Protein AF-A0A101HLY1-F1 (afdb_monomer_lite)

Foldseek 3Di:
DPPPQDKKWKWKAKPVGTQDIDIDGPPDDDDDDDDRPDDDDQAWMKIFIDINNHTDDIDIGGDFGPLAFEEEEEPQQQAALSVQQPVVQVLSVVVRYHYDYDNHQDDPPPLVRGQEYEAEQHAPDDDDLVSNADDPRSLVNVQVSQLVAHEYEYFYHQHFHDPRRQVRVVVSCVVQVHPKGWDTFDHQPWDDDPQAIFRGFTDMDDDQAWARGNNHIYGYYRHHRRGNVRVVSCSVVSVVPRD

Structure (mmCIF, N/CA/C/O backbone):
data_AF-A0A101HLY1-F1
#
_entry.id   AF-A0A101HLY1-F1
#
loop_
_atom_site.group_PDB
_atom_site.id
_atom_site.type_symbol
_atom_site.label_atom_id
_atom_site.label_alt_id
_atom_site.label_comp_id
_atom_site.label_asym_id
_atom_site.label_entity_id
_atom_site.label_seq_id
_atom_site.pdbx_PDB_ins_code
_atom_site.Cartn_x
_atom_site.Cartn_y
_atom_site.Cartn_z
_atom_site.occupancy
_atom_site.B_iso_or_equiv
_atom_site.auth_seq_id
_atom_site.auth_comp_id
_atom_site.auth_asym_id
_atom_site.auth_atom_id
_atom_site.pdbx_PDB_model_num
ATOM 1 N N . VAL A 1 1 ? -11.235 -1.935 63.428 1.00 43.84 1 VAL A N 1
ATOM 2 C CA . VAL A 1 1 ? -11.863 -1.169 62.333 1.00 43.84 1 VAL A CA 1
ATOM 3 C C . VAL A 1 1 ? -11.456 -1.878 61.065 1.00 43.84 1 VAL A C 1
ATOM 5 O O . VAL A 1 1 ? -10.294 -1.782 60.697 1.00 43.84 1 VAL A O 1
ATOM 8 N N . GLU A 1 2 ? -12.336 -2.711 60.515 1.00 44.03 2 GLU A N 1
ATOM 9 C CA . GLU A 1 2 ? -12.127 -3.270 59.177 1.00 44.03 2 GLU A CA 1
ATOM 10 C C . GLU A 1 2 ? -12.074 -2.083 58.216 1.00 44.03 2 GLU A C 1
ATOM 12 O O . GLU A 1 2 ? -13.015 -1.291 58.151 1.00 44.03 2 GLU A O 1
ATOM 17 N N . GLN A 1 3 ? -10.931 -1.881 57.563 1.00 49.84 3 GLN A N 1
ATOM 18 C CA . GLN A 1 3 ? -10.864 -0.972 56.429 1.00 49.84 3 GLN A CA 1
ATOM 19 C C . GLN A 1 3 ? -11.683 -1.639 55.329 1.00 49.84 3 GLN A C 1
ATOM 21 O O . GLN A 1 3 ? -11.240 -2.629 54.757 1.00 49.84 3 GLN A O 1
ATOM 26 N N . GLY A 1 4 ? -12.908 -1.161 55.109 1.00 58.62 4 GLY A N 1
ATOM 27 C CA . GLY A 1 4 ? -13.685 -1.575 53.950 1.00 58.62 4 GLY A CA 1
ATOM 28 C C . GLY A 1 4 ? -12.856 -1.291 52.705 1.00 58.62 4 GLY A C 1
ATOM 29 O O . GLY A 1 4 ? -12.386 -0.165 52.532 1.00 58.62 4 GLY A O 1
ATOM 30 N N . GLU A 1 5 ? -12.624 -2.315 51.890 1.00 67.75 5 GLU A N 1
ATOM 31 C CA . GLU A 1 5 ? -11.986 -2.140 50.593 1.00 67.75 5 GLU A CA 1
ATOM 32 C C . GLU A 1 5 ? -12.833 -1.154 49.782 1.00 67.75 5 GLU A C 1
ATOM 34 O O . GLU A 1 5 ? -14.000 -1.414 49.479 1.00 67.75 5 GLU A O 1
ATOM 39 N N . ALA A 1 6 ? -12.270 0.023 49.497 1.00 78.56 6 ALA A N 1
ATOM 40 C CA . ALA A 1 6 ? -12.931 1.002 48.654 1.00 78.56 6 ALA A CA 1
ATOM 41 C C . ALA A 1 6 ? -13.057 0.391 47.259 1.00 78.56 6 ALA A C 1
ATOM 43 O O . ALA A 1 6 ? -12.058 0.005 46.655 1.00 78.56 6 ALA A O 1
ATOM 44 N N . SER A 1 7 ? -14.282 0.268 46.765 1.00 84.94 7 SER A N 1
ATOM 45 C CA . SER A 1 7 ? -14.559 -0.214 45.419 1.00 84.94 7 SER A CA 1
ATOM 46 C C . SER A 1 7 ? -15.403 0.813 44.688 1.00 84.94 7 SER A C 1
ATOM 48 O O . SER A 1 7 ? -16.262 1.450 45.298 1.00 84.94 7 SER A O 1
ATOM 50 N N . SER A 1 8 ? -15.133 0.971 43.397 1.00 87.62 8 SER A N 1
ATOM 51 C CA . SER A 1 8 ? -15.887 1.857 42.519 1.00 87.62 8 SER A CA 1
ATOM 52 C C . SER A 1 8 ? -16.317 1.123 41.259 1.00 87.62 8 SER A C 1
ATOM 54 O O . SER A 1 8 ? -15.584 0.296 40.719 1.00 87.62 8 SER A O 1
ATOM 56 N N . LEU A 1 9 ? -17.508 1.443 40.774 1.00 91.06 9 LEU A N 1
ATOM 57 C CA . LEU A 1 9 ? -18.039 0.970 39.506 1.00 91.06 9 LEU A CA 1
ATOM 58 C C . LEU A 1 9 ? -17.519 1.861 38.373 1.00 91.06 9 LEU A C 1
ATOM 60 O O . LEU A 1 9 ? -17.888 3.029 38.285 1.00 91.06 9 LEU A O 1
ATOM 64 N N . LEU A 1 10 ? -16.692 1.311 37.490 1.00 90.25 10 LEU A N 1
ATOM 65 C CA . LEU A 1 10 ? -16.290 1.948 36.241 1.00 90.25 10 LEU A CA 1
ATOM 66 C C . LEU A 1 10 ? -17.238 1.498 35.130 1.00 90.25 10 LEU A C 1
ATOM 68 O O . LEU A 1 10 ? -17.338 0.304 34.858 1.00 90.25 10 LEU A O 1
ATOM 72 N N . GLN A 1 11 ? -17.883 2.444 34.451 1.00 92.06 11 GLN A N 1
ATOM 73 C CA . GLN A 1 11 ? -18.711 2.163 33.277 1.00 92.06 11 GLN A CA 1
ATOM 74 C C . GLN A 1 11 ? -18.280 3.022 32.093 1.00 92.06 11 GLN A C 1
ATOM 76 O O . GLN A 1 11 ? -17.993 4.210 32.233 1.00 92.06 11 GLN A O 1
ATOM 81 N N . ILE A 1 12 ? -18.269 2.422 30.909 1.00 89.75 12 ILE A N 1
ATOM 82 C CA . ILE A 1 12 ? -18.054 3.110 29.637 1.00 89.75 12 ILE A CA 1
ATOM 83 C C . ILE A 1 12 ? -19.287 2.850 28.786 1.00 89.75 12 ILE A C 1
ATOM 85 O O . ILE A 1 12 ? -19.684 1.701 28.589 1.00 89.75 12 ILE A O 1
ATOM 89 N N . THR A 1 13 ? -19.896 3.912 28.277 1.00 88.44 13 THR A N 1
ATOM 90 C CA . THR A 1 13 ? -21.125 3.837 27.478 1.00 88.44 13 THR A CA 1
ATOM 91 C C . THR A 1 13 ? -20.980 4.635 26.187 1.00 88.44 13 THR A C 1
ATOM 93 O O . THR A 1 13 ? -20.122 5.515 26.094 1.00 88.44 13 THR A O 1
ATOM 96 N N . ASN A 1 14 ? -21.829 4.340 25.204 1.00 83.44 14 ASN A N 1
ATOM 97 C CA . ASN A 1 14 ? -22.047 5.171 24.022 1.00 83.44 14 ASN A CA 1
ATOM 98 C C . ASN A 1 14 ? -23.539 5.358 23.721 1.00 83.44 14 ASN A C 1
ATOM 100 O O . ASN A 1 14 ? -24.403 4.984 24.515 1.00 83.44 14 ASN A O 1
ATOM 104 N N . SER A 1 15 ? -23.834 5.908 22.539 1.00 79.06 15 SER A N 1
ATOM 105 C CA . SER A 1 15 ? -25.190 6.137 22.033 1.00 79.06 15 SER A CA 1
ATOM 106 C C . SER A 1 15 ? -26.072 4.874 22.018 1.00 79.06 15 SER A C 1
ATOM 108 O O . SER A 1 15 ? -27.292 4.975 22.147 1.00 79.06 15 SER A O 1
ATOM 110 N N . ARG A 1 16 ? -25.466 3.681 21.916 1.00 78.56 16 ARG A N 1
ATOM 111 C CA . ARG A 1 16 ? -26.142 2.372 21.891 1.00 78.56 16 ARG A CA 1
ATOM 112 C C . ARG A 1 16 ? -26.226 1.681 23.259 1.00 78.56 16 ARG A C 1
ATOM 114 O O . ARG A 1 16 ? -26.797 0.595 23.340 1.00 78.56 16 ARG A O 1
ATOM 121 N N . GLY A 1 17 ? -25.679 2.274 24.320 1.00 85.19 17 GLY A N 1
ATOM 122 C CA . GLY A 1 17 ? -25.735 1.747 25.686 1.00 85.19 17 GLY A CA 1
ATOM 123 C C . GLY A 1 17 ? -24.368 1.403 26.281 1.00 85.19 17 GLY A C 1
ATOM 124 O O . GLY A 1 17 ? -23.347 1.990 25.927 1.00 85.19 17 GLY A O 1
ATOM 125 N N . GLU A 1 18 ? -24.348 0.470 27.234 1.00 87.81 18 GLU A N 1
ATOM 126 C CA . GLU A 1 18 ? -23.135 0.087 27.965 1.00 87.81 18 GLU A CA 1
ATOM 127 C C . GLU A 1 18 ? -22.169 -0.722 27.081 1.00 87.81 18 GLU A C 1
ATOM 129 O O . GLU A 1 18 ? -22.565 -1.677 26.410 1.00 87.81 18 GLU A O 1
ATOM 134 N N . ILE A 1 19 ? -20.898 -0.313 27.063 1.00 85.06 19 ILE A N 1
ATOM 135 C CA . ILE A 1 19 ? -19.802 -0.971 26.333 1.00 85.06 19 ILE A CA 1
ATOM 136 C C . ILE A 1 19 ? -18.953 -1.803 27.287 1.00 85.06 19 ILE A C 1
ATOM 138 O O . ILE A 1 19 ? -18.499 -2.889 26.934 1.00 85.06 19 ILE A O 1
ATOM 142 N N . HIS A 1 20 ? -18.701 -1.267 28.478 1.00 88.38 20 HIS A N 1
ATOM 143 C CA . HIS A 1 20 ? -17.871 -1.894 29.495 1.00 88.38 20 HIS A CA 1
ATOM 144 C C . HIS A 1 20 ? -18.381 -1.511 30.875 1.00 88.38 20 HIS A C 1
ATOM 146 O O . HIS A 1 20 ? -18.800 -0.372 31.083 1.00 88.38 20 HIS A O 1
ATOM 152 N N . SER A 1 21 ? -18.311 -2.451 31.809 1.00 91.31 21 SER A N 1
ATOM 153 C CA . SER A 1 21 ? -18.720 -2.256 33.194 1.00 91.31 21 SER A CA 1
ATOM 154 C C . SER A 1 21 ? -17.922 -3.184 34.088 1.00 91.31 21 SER A C 1
ATOM 156 O O . SER A 1 21 ? -17.871 -4.394 33.852 1.00 91.31 21 SER A O 1
ATOM 158 N N . GLU A 1 22 ? -17.259 -2.624 35.094 1.00 90.69 22 GLU A N 1
ATOM 159 C CA . GLU A 1 22 ? -16.515 -3.404 36.072 1.00 90.69 22 GLU A CA 1
ATOM 160 C C . GLU A 1 22 ? -16.459 -2.723 37.437 1.00 90.69 22 GLU A C 1
ATOM 162 O O . GLU A 1 22 ? -16.474 -1.499 37.545 1.00 90.69 22 GLU A O 1
ATOM 167 N N . ILE A 1 23 ? -16.349 -3.531 38.489 1.00 90.19 23 ILE A N 1
ATOM 168 C CA . ILE A 1 23 ? -16.069 -3.046 39.840 1.00 90.19 23 ILE A CA 1
ATOM 169 C C . ILE A 1 23 ? -14.558 -3.108 40.051 1.00 90.19 23 ILE A C 1
ATOM 171 O O . ILE A 1 23 ? -13.952 -4.172 39.923 1.00 90.19 23 ILE A O 1
ATOM 175 N N . VAL A 1 24 ? -13.960 -1.970 40.384 1.00 86.31 24 VAL A N 1
ATOM 176 C CA . VAL A 1 24 ? -12.527 -1.825 40.630 1.00 86.31 24 VAL A CA 1
ATOM 177 C C . VAL A 1 24 ? -12.302 -1.610 42.119 1.00 86.31 24 VAL A C 1
ATOM 179 O O . VAL A 1 24 ? -12.825 -0.657 42.695 1.00 86.31 24 VAL A O 1
ATOM 182 N N . THR A 1 25 ? -11.510 -2.480 42.743 1.00 85.31 25 THR A N 1
ATOM 183 C CA . THR A 1 25 ? -11.048 -2.285 44.121 1.00 85.31 25 THR A CA 1
ATOM 184 C C . THR A 1 25 ? -9.853 -1.339 44.123 1.00 85.31 25 THR A C 1
ATOM 186 O O . THR A 1 25 ? -8.836 -1.612 43.494 1.00 85.31 25 THR A O 1
ATOM 189 N N . LEU A 1 26 ? -9.966 -0.221 44.832 1.00 74.81 26 LEU A N 1
ATOM 190 C CA . LEU A 1 26 ? -8.962 0.836 44.875 1.00 74.81 26 LEU A CA 1
ATOM 191 C C . LEU A 1 26 ? -7.959 0.551 45.999 1.00 74.81 26 LEU A C 1
ATOM 193 O O . LEU A 1 26 ? -8.211 0.869 47.162 1.00 74.81 26 LEU A O 1
ATOM 197 N N . GLN A 1 27 ? -6.811 -0.036 45.655 1.00 75.06 27 GLN A N 1
ATOM 198 C CA . GLN A 1 27 ? -5.716 -0.279 46.609 1.00 75.06 27 GLN A CA 1
ATOM 199 C C . GLN A 1 27 ? -4.636 0.824 46.597 1.00 75.06 27 GLN A C 1
ATOM 201 O O . GLN A 1 27 ? -3.726 0.812 47.428 1.00 75.06 27 GLN A O 1
ATOM 206 N N . GLY A 1 28 ? -4.748 1.817 45.706 1.00 73.50 28 GLY A N 1
ATOM 207 C CA . GLY A 1 28 ? -3.813 2.937 45.575 1.00 73.50 28 GLY A CA 1
ATOM 208 C C . GLY A 1 28 ? -3.958 3.676 44.242 1.00 73.50 28 GLY A C 1
ATOM 209 O O . GLY A 1 28 ? -4.996 3.598 43.589 1.00 73.50 28 GLY A O 1
ATOM 210 N N . PHE A 1 29 ? -2.912 4.402 43.829 1.00 73.44 29 PHE A N 1
ATOM 211 C CA . PHE A 1 29 ? -2.828 4.939 42.468 1.00 73.44 29 PHE A CA 1
ATOM 212 C C . PHE A 1 29 ? -2.495 3.808 41.497 1.00 73.44 29 PHE A C 1
ATOM 214 O O . PHE A 1 29 ? -1.379 3.290 41.509 1.00 73.44 29 PHE A O 1
ATOM 221 N N . GLU A 1 30 ? -3.448 3.459 40.642 1.00 66.44 30 GLU A N 1
ATOM 222 C CA . GLU A 1 30 ? -3.295 2.411 39.638 1.00 66.44 30 GLU A CA 1
ATOM 223 C C . GLU A 1 30 ? -3.606 2.951 38.241 1.00 66.44 30 GLU A C 1
ATOM 225 O O . GLU A 1 30 ? -4.405 3.871 38.065 1.00 66.44 30 GLU A O 1
ATOM 230 N N . SER A 1 31 ? -2.947 2.375 37.238 1.00 68.44 31 SER A N 1
ATOM 231 C CA . SER A 1 31 ? -3.220 2.623 35.826 1.00 68.44 31 SER A CA 1
ATOM 232 C C . SER A 1 31 ? -3.547 1.292 35.169 1.00 68.44 31 SER A C 1
ATOM 234 O O . SER A 1 31 ? -2.803 0.321 35.325 1.00 68.44 31 SER A O 1
ATOM 236 N N . LYS A 1 32 ? -4.664 1.244 34.443 1.00 69.81 32 LYS A N 1
ATOM 237 C CA . LYS A 1 32 ? -5.150 0.047 33.758 1.00 69.81 32 LYS A CA 1
ATOM 238 C C . LYS A 1 32 ? -5.509 0.398 32.321 1.00 69.81 32 LYS A C 1
ATOM 240 O O . LYS A 1 32 ? -6.179 1.395 32.070 1.00 69.81 32 LYS A O 1
ATOM 245 N N . ILE A 1 33 ? -5.078 -0.444 31.385 1.00 73.25 33 ILE A N 1
ATOM 246 C CA . ILE A 1 33 ? -5.456 -0.354 29.973 1.00 73.25 33 ILE A CA 1
ATOM 247 C C . ILE A 1 33 ? -6.585 -1.352 29.725 1.00 73.25 33 ILE A C 1
ATOM 249 O O . ILE A 1 33 ? -6.449 -2.535 30.038 1.00 73.25 33 ILE A O 1
ATOM 253 N N . ILE A 1 34 ? -7.693 -0.874 29.160 1.00 68.06 34 ILE A N 1
ATOM 254 C CA . ILE A 1 34 ? -8.843 -1.696 28.779 1.00 68.06 34 ILE A CA 1
ATOM 255 C C . ILE A 1 34 ? -8.944 -1.661 27.256 1.00 68.06 34 ILE A C 1
ATOM 257 O O . ILE A 1 34 ? -9.207 -0.613 26.670 1.00 68.06 34 ILE A O 1
ATOM 261 N N . ASN A 1 35 ? -8.722 -2.809 26.615 1.00 65.44 35 ASN A N 1
ATOM 262 C CA . ASN A 1 35 ? -8.853 -2.947 25.167 1.00 65.44 35 ASN A CA 1
ATOM 263 C C . ASN A 1 35 ? -10.309 -3.273 24.822 1.00 65.44 35 ASN A C 1
ATOM 265 O O . ASN A 1 35 ? -10.772 -4.391 25.050 1.00 65.44 35 ASN A O 1
ATOM 269 N N . LEU A 1 36 ? -11.032 -2.298 24.276 1.00 67.75 36 LEU A N 1
ATOM 270 C CA . LEU A 1 36 ? -12.418 -2.475 23.853 1.00 67.75 36 LEU A CA 1
ATOM 271 C C . LEU A 1 36 ? -12.445 -3.097 22.451 1.00 67.75 36 LEU A C 1
ATOM 273 O O . LEU A 1 36 ? -12.093 -2.450 21.468 1.00 67.75 36 LEU A O 1
ATOM 277 N N . ARG A 1 37 ? -12.873 -4.359 22.351 1.00 56.03 37 ARG A N 1
ATOM 278 C CA . ARG A 1 37 ? -13.189 -5.000 21.067 1.00 56.03 37 AR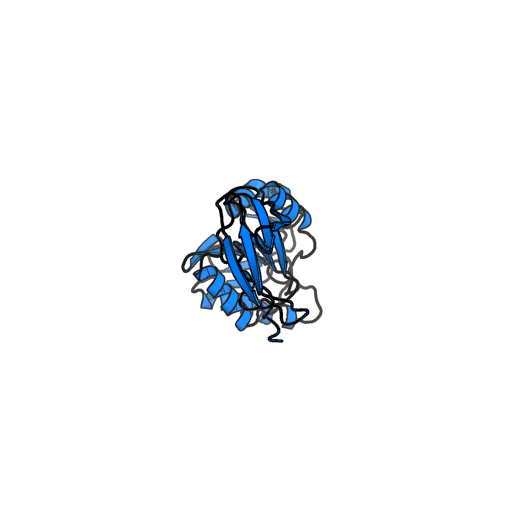G A CA 1
ATOM 279 C C . ARG A 1 37 ? -14.613 -4.612 20.672 1.00 56.03 37 ARG A C 1
ATOM 281 O O . ARG A 1 37 ? -15.549 -5.333 21.009 1.00 56.03 37 ARG A O 1
ATOM 288 N N . ARG A 1 38 ? -14.808 -3.470 20.014 1.00 57.31 38 ARG A N 1
ATOM 289 C CA . ARG A 1 38 ? -16.114 -3.135 19.428 1.00 57.31 38 ARG A CA 1
ATOM 290 C C . ARG A 1 38 ? -15.962 -2.658 17.993 1.00 57.31 38 ARG A C 1
ATOM 292 O O . ARG A 1 38 ? -15.037 -1.913 17.688 1.00 57.31 38 ARG A O 1
ATOM 299 N N . GLU A 1 39 ? -16.896 -3.092 17.151 1.00 54.06 39 GLU A N 1
ATOM 300 C CA . GLU A 1 39 ? -17.136 -2.510 15.834 1.00 54.06 39 GLU A CA 1
ATOM 301 C C . GLU A 1 39 ? -17.467 -1.029 16.014 1.00 54.06 39 GLU A C 1
ATOM 303 O O . GLU A 1 39 ? -18.281 -0.652 16.866 1.00 54.06 39 GLU A O 1
ATOM 308 N N . VAL A 1 40 ? -16.761 -0.196 15.260 1.00 53.69 40 VAL A N 1
ATOM 309 C CA . VAL A 1 40 ? -16.907 1.255 15.289 1.00 53.69 40 VAL A CA 1
ATOM 310 C C . VAL A 1 40 ? -18.343 1.603 14.862 1.00 53.69 40 VAL A C 1
ATOM 312 O O . VAL A 1 40 ? -18.887 0.971 13.958 1.00 53.69 40 VAL A O 1
ATOM 315 N N . GLU A 1 41 ? -19.006 2.542 15.546 1.00 56.19 41 GLU A N 1
ATOM 316 C CA . GLU A 1 41 ? -20.356 2.979 15.147 1.00 56.19 41 GLU A CA 1
ATOM 317 C C . GLU A 1 41 ? -20.316 3.606 13.739 1.00 56.19 41 GLU A C 1
ATOM 319 O O . GLU A 1 41 ? -19.300 4.152 13.350 1.00 56.19 41 GLU A O 1
ATOM 324 N N . GLU A 1 42 ? -21.395 3.568 12.952 1.00 54.66 42 GLU A N 1
ATOM 325 C CA . GLU A 1 42 ? -21.394 4.142 11.584 1.00 54.66 42 GLU A CA 1
ATOM 326 C C . GLU A 1 42 ? -21.237 5.678 11.531 1.00 54.66 42 GLU A C 1
ATOM 328 O O . GLU A 1 42 ? -21.080 6.243 10.450 1.00 54.66 42 GLU A O 1
ATOM 333 N N . TYR A 1 43 ? -21.303 6.358 12.676 1.00 60.06 43 TYR A N 1
ATOM 334 C CA . TYR A 1 43 ? -21.326 7.816 12.791 1.00 60.06 43 TYR A CA 1
ATOM 335 C C . TYR A 1 43 ? -20.462 8.268 13.962 1.00 60.06 43 TYR A C 1
ATOM 337 O O . TYR A 1 43 ? -20.218 7.479 14.877 1.00 60.06 43 TYR A O 1
ATOM 345 N N . ASP A 1 44 ? -20.070 9.548 13.960 1.00 62.12 44 ASP A N 1
ATOM 346 C CA . ASP A 1 44 ? -19.435 10.208 15.102 1.00 62.12 44 ASP A CA 1
ATOM 347 C C . ASP A 1 44 ? -20.126 9.815 16.412 1.00 62.12 44 ASP A C 1
ATOM 349 O O . ASP A 1 44 ? -21.343 9.935 16.576 1.00 62.12 44 ASP A O 1
ATOM 353 N N . GLY A 1 45 ? -19.321 9.299 17.332 1.00 74.06 45 GLY A N 1
ATOM 354 C CA . GLY A 1 45 ? -19.777 8.674 18.558 1.00 74.06 45 GLY A CA 1
ATOM 355 C C . GLY A 1 45 ? -19.310 9.452 19.772 1.00 74.06 45 GLY A C 1
ATOM 356 O O . GLY A 1 45 ? -18.294 10.143 19.760 1.00 74.06 45 GLY A O 1
ATOM 357 N N . GLU A 1 46 ? -20.031 9.306 20.870 1.00 82.88 46 GLU A N 1
ATOM 358 C CA . GLU A 1 46 ? -19.604 9.819 22.162 1.00 82.88 46 GLU A CA 1
ATOM 359 C C . GLU A 1 46 ? -19.344 8.638 23.094 1.00 82.88 46 GLU A C 1
ATOM 361 O O . GLU A 1 46 ? -20.209 7.779 23.263 1.00 82.88 46 GLU A O 1
ATOM 366 N N . LEU A 1 47 ? -18.150 8.585 23.683 1.00 87.12 47 LEU A N 1
ATOM 367 C CA . LEU A 1 47 ? -17.830 7.684 24.782 1.00 87.12 47 LEU A CA 1
ATOM 368 C C . LEU A 1 47 ? -17.942 8.447 26.094 1.00 87.12 47 LEU A C 1
ATOM 370 O O . LEU A 1 47 ? -17.171 9.369 26.359 1.00 87.12 47 LEU A O 1
ATOM 374 N N . SER A 1 48 ? -18.887 8.034 26.927 1.00 90.94 48 SER A N 1
ATOM 375 C CA . SER A 1 48 ? -19.076 8.585 28.264 1.00 90.94 48 SER A CA 1
ATOM 376 C C . SER A 1 48 ? -18.517 7.628 29.311 1.00 90.94 48 SER A C 1
ATOM 378 O O . SER A 1 48 ? -18.883 6.450 29.347 1.00 90.94 48 SER A O 1
ATOM 380 N N . PHE A 1 49 ? -17.636 8.150 30.161 1.00 91.69 49 PHE A N 1
ATOM 381 C CA . PHE A 1 49 ? -16.978 7.437 31.252 1.00 91.69 49 PHE A CA 1
ATOM 382 C C . PHE A 1 49 ? -17.656 7.798 32.566 1.00 91.69 49 PHE A C 1
ATOM 384 O O . PHE A 1 49 ? -17.701 8.972 32.937 1.00 91.69 49 PHE A O 1
ATOM 391 N N . PHE A 1 50 ? -18.140 6.794 33.284 1.00 92.75 50 PHE A N 1
ATOM 392 C CA . PHE A 1 50 ? -18.793 6.949 34.573 1.00 92.75 50 PHE A CA 1
ATOM 393 C C . PHE A 1 50 ? -17.989 6.255 35.666 1.00 92.75 50 PHE A C 1
ATOM 395 O O . PHE A 1 50 ? -17.458 5.162 35.463 1.00 92.75 50 PHE A O 1
ATOM 402 N N . LEU A 1 51 ? -17.952 6.892 36.831 1.00 91.12 51 LEU A N 1
ATOM 403 C CA . LEU A 1 51 ? -17.460 6.321 38.075 1.00 91.12 51 LEU A CA 1
ATOM 404 C C . LEU A 1 51 ? -18.599 6.360 39.092 1.00 91.12 51 LEU A C 1
ATOM 406 O O . LEU A 1 51 ? -19.139 7.429 39.360 1.00 91.12 51 LEU A O 1
ATOM 410 N N . ASP A 1 52 ? -18.998 5.206 39.617 1.00 91.56 52 ASP A N 1
ATOM 411 C CA . ASP A 1 52 ? -20.114 5.071 40.560 1.00 91.56 52 ASP A CA 1
ATOM 412 C C . ASP A 1 52 ? -21.412 5.702 40.032 1.00 91.56 52 ASP A C 1
ATOM 414 O O . ASP A 1 52 ? -22.133 6.406 40.738 1.00 91.56 52 ASP A O 1
ATOM 418 N N . SER A 1 53 ? -21.697 5.462 38.744 1.00 91.00 53 SER A N 1
ATOM 419 C CA . SER A 1 53 ? -22.823 6.054 38.000 1.00 91.00 53 SER A CA 1
ATOM 420 C C . SER A 1 53 ? -22.779 7.587 37.854 1.00 91.00 53 SER A C 1
ATOM 422 O O . SER A 1 53 ? -23.740 8.186 37.371 1.00 91.00 53 SER A O 1
ATOM 424 N N . ILE A 1 54 ? -21.671 8.239 38.217 1.00 94.06 54 ILE A N 1
ATOM 425 C CA . ILE A 1 54 ? -21.447 9.676 38.022 1.00 94.06 54 ILE A CA 1
ATOM 426 C C . ILE A 1 54 ? -20.596 9.883 36.770 1.00 94.06 54 ILE A C 1
ATOM 428 O O . ILE A 1 54 ? -19.519 9.301 36.645 1.00 94.06 54 ILE A O 1
ATOM 432 N N . LEU A 1 55 ? -21.061 10.727 35.844 1.00 92.38 55 LEU A N 1
ATOM 433 C CA . LEU A 1 55 ? -20.312 11.066 34.633 1.00 92.38 55 LEU A CA 1
ATOM 434 C C . LEU A 1 55 ? -19.009 11.782 35.005 1.00 92.38 55 LEU A C 1
ATOM 436 O O . LEU A 1 55 ? -19.030 12.862 35.594 1.00 92.38 55 LEU A O 1
ATOM 440 N N . TYR A 1 56 ? -17.886 11.177 34.639 1.00 92.12 56 TYR A N 1
ATOM 441 C CA . TYR A 1 56 ? -16.549 11.674 34.937 1.00 92.12 56 TYR A CA 1
ATOM 442 C C . TYR A 1 56 ? -15.913 12.373 33.734 1.00 92.12 56 TYR A C 1
ATOM 444 O O . TYR A 1 56 ? -15.311 13.435 33.874 1.00 92.12 56 TYR A O 1
ATOM 452 N N . SER A 1 57 ? -16.039 11.782 32.545 1.00 91.44 57 SER A N 1
ATOM 453 C CA . SER A 1 57 ? -15.446 12.315 31.320 1.00 91.44 57 SER A CA 1
ATOM 454 C C . SER A 1 57 ? -16.253 11.914 30.095 1.00 91.44 57 SER A C 1
ATOM 456 O O . SER A 1 57 ? -16.960 10.907 30.098 1.00 91.44 57 SER A O 1
ATOM 458 N N . VAL A 1 58 ? -16.109 12.707 29.040 1.00 89.00 58 VAL A N 1
ATOM 459 C CA . VAL A 1 58 ? -16.725 12.485 27.739 1.00 89.00 58 VAL A CA 1
ATOM 460 C C . VAL A 1 58 ? -15.646 12.606 26.672 1.00 89.00 58 VAL A C 1
ATOM 462 O O . VAL A 1 58 ? -14.957 13.624 26.588 1.00 89.00 58 VAL A O 1
ATOM 465 N N . LEU A 1 59 ? -15.513 11.578 25.841 1.00 85.00 59 LEU A N 1
ATOM 466 C CA . LEU A 1 59 ? -14.646 11.564 24.672 1.00 85.00 59 LEU A CA 1
ATOM 467 C C . LEU A 1 59 ? -15.509 11.562 23.411 1.00 85.00 59 LEU A C 1
ATOM 469 O O . LEU A 1 59 ? -16.288 10.640 23.185 1.00 85.00 59 LEU A O 1
ATOM 473 N N . LYS A 1 60 ? -15.332 12.577 22.567 1.00 80.12 60 LYS A N 1
ATOM 474 C CA . LYS A 1 60 ? -15.944 12.611 21.238 1.00 80.12 60 LYS A CA 1
ATOM 475 C C . LYS A 1 60 ? -15.057 11.858 20.257 1.00 80.12 60 LYS A C 1
ATOM 477 O O . LYS A 1 60 ? -13.886 12.198 20.095 1.00 80.12 60 LYS A O 1
ATOM 482 N N . LEU A 1 61 ? -15.620 10.836 19.630 1.00 71.56 61 LEU A N 1
ATOM 483 C CA . LEU A 1 61 ? -15.006 10.077 18.556 1.00 71.56 61 LEU A CA 1
ATOM 484 C C . LEU A 1 61 ? -15.549 10.601 17.234 1.00 71.56 61 LEU A C 1
ATOM 486 O O . LEU A 1 61 ? -16.740 10.473 16.970 1.00 71.56 61 LEU A O 1
ATOM 490 N N . ASN A 1 62 ? -14.670 11.136 16.393 1.00 66.12 62 ASN A N 1
ATOM 491 C CA . ASN A 1 62 ? -15.025 11.351 14.997 1.00 66.12 62 ASN A CA 1
ATOM 492 C C . ASN A 1 62 ? -14.819 10.028 14.265 1.00 66.12 62 ASN A C 1
ATOM 494 O O . ASN A 1 62 ? -13.674 9.611 14.047 1.00 66.12 62 ASN A O 1
ATOM 498 N N . ILE A 1 63 ? -15.917 9.339 13.977 1.00 63.56 63 ILE A N 1
ATOM 499 C CA . ILE A 1 63 ? -15.881 8.039 13.327 1.00 63.56 63 ILE A CA 1
ATOM 500 C C . ILE A 1 63 ? -16.092 8.276 11.841 1.00 63.56 63 ILE A C 1
ATOM 502 O O . ILE A 1 63 ? -17.142 8.735 11.399 1.00 63.56 63 ILE A O 1
ATOM 506 N N . ARG A 1 64 ? -15.050 7.975 11.067 1.00 62.84 64 ARG A N 1
ATOM 507 C CA . ARG A 1 64 ? -15.119 8.033 9.609 1.00 62.84 64 ARG A CA 1
ATOM 508 C C . ARG A 1 64 ? -16.107 6.975 9.120 1.00 62.84 64 ARG A C 1
ATOM 510 O O . ARG A 1 64 ? -16.280 5.956 9.784 1.00 62.84 64 ARG A O 1
ATOM 517 N N . SER A 1 65 ? -16.719 7.231 7.963 1.00 63.16 65 SER A N 1
ATOM 518 C CA . SER A 1 65 ? -17.617 6.302 7.261 1.00 63.16 65 SER A CA 1
ATOM 519 C C . SER A 1 65 ? -17.156 4.843 7.381 1.00 63.16 65 SER A C 1
ATOM 521 O O . SER A 1 65 ? -15.959 4.575 7.311 1.00 63.16 65 SER A O 1
ATOM 523 N N . ALA A 1 66 ? -18.087 3.887 7.457 1.00 61.69 66 ALA A N 1
ATOM 524 C CA . ALA A 1 66 ? -17.767 2.456 7.392 1.00 61.69 66 ALA A CA 1
ATOM 525 C C . ALA A 1 66 ? -17.003 2.055 6.107 1.00 61.69 66 ALA A C 1
ATOM 527 O O . ALA A 1 66 ? -16.349 1.018 6.083 1.00 61.69 66 ALA A O 1
ATOM 528 N N . SER A 1 67 ? -17.052 2.885 5.058 1.00 70.06 67 SER A N 1
ATOM 529 C CA . SER A 1 67 ? -16.261 2.743 3.826 1.00 70.06 67 SER A CA 1
ATOM 530 C C . SER A 1 67 ? -14.854 3.364 3.903 1.00 70.06 67 SER A C 1
ATOM 532 O O . SER A 1 67 ? -14.124 3.366 2.918 1.00 70.06 67 SER A O 1
ATOM 534 N N . SER A 1 68 ? -14.460 3.945 5.039 1.00 84.56 68 SER A N 1
ATOM 535 C CA . SER A 1 68 ? -13.143 4.559 5.211 1.00 84.56 68 SER A CA 1
ATOM 536 C C . SER A 1 68 ? -12.060 3.492 5.323 1.00 84.56 68 SER A C 1
ATOM 538 O O . SER A 1 68 ? -11.983 2.783 6.323 1.00 84.56 68 SER A O 1
ATOM 540 N N . LEU A 1 69 ? -11.141 3.476 4.366 1.00 90.88 69 LEU A N 1
ATOM 541 C CA . LEU A 1 69 ? -9.945 2.651 4.408 1.00 90.88 69 LEU A CA 1
ATOM 542 C C . LEU A 1 69 ? -8.862 3.263 5.310 1.00 90.88 69 LEU A C 1
ATOM 544 O O . LEU A 1 69 ? -8.564 4.459 5.241 1.00 90.88 69 LEU A O 1
ATOM 548 N N . ASN A 1 70 ? -8.232 2.424 6.128 1.00 92.56 70 ASN A N 1
ATOM 549 C CA . ASN A 1 70 ? -6.919 2.679 6.706 1.00 92.56 70 ASN A CA 1
ATOM 550 C C . ASN A 1 70 ? -5.860 2.162 5.732 1.00 92.56 70 ASN A C 1
ATOM 552 O O . ASN A 1 70 ? -5.731 0.960 5.505 1.00 92.56 70 ASN A O 1
ATOM 556 N N . ILE A 1 71 ? -5.105 3.081 5.156 1.00 95.31 71 ILE A N 1
ATOM 557 C CA . ILE A 1 71 ? -4.089 2.813 4.148 1.00 95.31 71 ILE A CA 1
ATOM 558 C C . ILE A 1 71 ? -2.736 3.036 4.812 1.00 95.31 71 ILE A C 1
ATOM 560 O O . ILE A 1 71 ? -2.511 4.075 5.434 1.00 95.31 71 ILE A O 1
ATOM 564 N N . LEU A 1 72 ? -1.837 2.066 4.708 1.00 94.56 72 LEU A N 1
ATOM 565 C CA . LEU A 1 72 ? -0.474 2.168 5.206 1.00 94.56 72 LEU A CA 1
ATOM 566 C C . LEU A 1 72 ? 0.483 2.273 4.023 1.00 94.56 72 LEU A C 1
ATOM 568 O O . LEU A 1 72 ? 0.537 1.377 3.192 1.00 94.56 72 LEU A O 1
ATOM 572 N N . LEU A 1 73 ? 1.248 3.355 3.961 1.00 94.00 73 LEU A N 1
ATOM 573 C CA . LEU A 1 73 ? 2.373 3.509 3.053 1.00 94.00 73 LEU A CA 1
ATOM 574 C C . LEU A 1 73 ? 3.641 3.027 3.748 1.00 94.00 73 LEU A C 1
ATOM 576 O O . LEU A 1 73 ? 4.059 3.602 4.759 1.00 94.00 73 LEU A O 1
ATOM 580 N N . ASP A 1 74 ? 4.275 2.002 3.193 1.00 91.50 74 ASP A N 1
ATOM 581 C CA . ASP A 1 74 ? 5.619 1.646 3.611 1.00 91.50 74 ASP A CA 1
ATOM 582 C C . ASP A 1 74 ? 6.593 2.772 3.243 1.00 91.50 74 ASP A C 1
ATOM 584 O O . ASP A 1 74 ? 6.604 3.279 2.119 1.00 91.50 74 ASP A O 1
ATOM 588 N N . ARG A 1 75 ? 7.414 3.170 4.214 1.00 88.56 75 ARG A N 1
ATOM 589 C CA . ARG A 1 75 ? 8.576 4.051 4.032 1.00 88.56 75 ARG A CA 1
ATOM 590 C C . ARG A 1 75 ? 9.829 3.460 4.673 1.00 88.56 75 ARG A C 1
ATOM 592 O O . ARG A 1 75 ? 10.871 4.115 4.709 1.00 88.56 75 ARG A O 1
ATOM 599 N N . SER A 1 76 ? 9.742 2.235 5.194 1.00 85.38 76 SER A N 1
ATOM 600 C CA . SER A 1 76 ? 10.801 1.640 6.002 1.00 85.38 76 SER A CA 1
ATOM 601 C C . SER A 1 76 ? 11.979 1.109 5.175 1.00 85.38 76 SER A C 1
ATOM 603 O O . SER A 1 76 ? 13.067 0.959 5.734 1.00 85.38 76 SER A O 1
ATOM 605 N N . HIS A 1 77 ? 11.811 0.926 3.857 1.00 84.19 77 HIS A N 1
ATOM 606 C CA . HIS A 1 77 ? 12.804 0.307 2.967 1.00 84.19 77 HIS A CA 1
ATOM 607 C C . HIS A 1 77 ? 13.474 1.273 1.972 1.00 84.19 77 HIS A C 1
ATOM 609 O O . HIS A 1 77 ? 14.005 0.846 0.950 1.00 84.19 77 HIS A O 1
ATOM 615 N N . VAL A 1 78 ? 13.526 2.576 2.287 1.00 80.19 78 VAL A N 1
ATOM 616 C CA . VAL A 1 78 ? 14.117 3.613 1.409 1.00 80.19 78 VAL A CA 1
ATOM 617 C C . VAL A 1 78 ? 13.447 3.614 0.031 1.00 80.19 78 VAL A C 1
ATOM 619 O O . VAL A 1 78 ? 14.069 3.429 -1.015 1.00 80.19 78 VAL A O 1
ATOM 622 N N . ASN A 1 79 ? 12.133 3.786 0.069 1.00 75.81 79 ASN A N 1
ATOM 623 C CA . ASN A 1 79 ? 11.255 3.590 -1.073 1.00 75.81 79 ASN A CA 1
ATOM 624 C C . ASN A 1 79 ? 11.438 4.697 -2.116 1.00 75.81 79 ASN A C 1
ATOM 626 O O . ASN A 1 79 ? 11.755 5.845 -1.769 1.00 75.81 79 ASN A O 1
ATOM 630 N N . PHE A 1 80 ? 11.229 4.344 -3.386 1.00 73.31 80 PHE A N 1
ATOM 631 C CA . PHE A 1 80 ? 11.225 5.306 -4.483 1.00 73.31 80 PHE A CA 1
ATOM 632 C C . PHE A 1 80 ? 10.221 6.433 -4.213 1.00 73.31 80 PHE A C 1
ATOM 634 O O . PHE A 1 80 ? 9.155 6.192 -3.640 1.00 73.31 80 PHE A O 1
ATOM 641 N N . ALA A 1 81 ? 10.607 7.668 -4.552 1.00 74.75 81 ALA A N 1
ATOM 642 C CA . ALA A 1 81 ? 9.776 8.863 -4.389 1.00 74.75 81 ALA A CA 1
ATOM 643 C C . ALA A 1 81 ? 9.135 9.006 -2.983 1.00 74.75 81 ALA A C 1
ATOM 645 O O . ALA A 1 81 ? 8.048 9.557 -2.814 1.00 74.75 81 ALA A O 1
ATOM 646 N N . SER A 1 82 ? 9.801 8.517 -1.924 1.00 69.12 82 SER A N 1
ATOM 647 C CA . SER A 1 82 ? 9.219 8.430 -0.568 1.00 69.12 82 SER A CA 1
ATOM 648 C C . SER A 1 82 ? 8.767 9.765 0.047 1.00 69.12 82 SER A C 1
ATOM 650 O O . SER A 1 82 ? 8.027 9.755 1.033 1.00 69.12 82 SER A O 1
ATOM 652 N N . ASN A 1 83 ? 9.211 10.903 -0.494 1.00 74.50 83 ASN A N 1
ATOM 653 C CA . ASN A 1 83 ? 8.812 12.246 -0.058 1.00 74.50 83 ASN A CA 1
ATOM 654 C C . ASN A 1 83 ? 7.801 12.931 -0.995 1.00 74.50 83 ASN A C 1
ATOM 656 O O . ASN A 1 83 ? 7.328 14.014 -0.662 1.00 74.50 83 ASN A O 1
ATOM 660 N N . GLU A 1 84 ? 7.458 12.326 -2.128 1.00 78.81 84 GLU A N 1
ATOM 661 C CA . GLU A 1 84 ? 6.670 12.937 -3.209 1.00 78.81 84 GLU A CA 1
ATOM 662 C C . GLU A 1 84 ? 5.274 12.315 -3.262 1.00 78.81 84 GLU A C 1
ATOM 664 O O . GLU A 1 84 ? 4.836 11.811 -4.287 1.00 78.81 84 GLU A O 1
ATOM 669 N N . ARG A 1 85 ? 4.589 12.264 -2.115 1.00 87.94 85 ARG A N 1
ATOM 670 C CA . ARG A 1 85 ? 3.266 11.624 -1.970 1.00 87.94 85 ARG A CA 1
ATOM 671 C C . ARG A 1 85 ? 2.293 12.477 -1.156 1.00 87.94 85 ARG A C 1
ATOM 673 O O . ARG A 1 85 ? 1.383 11.960 -0.505 1.00 87.94 85 ARG A O 1
ATOM 680 N N . THR A 1 86 ? 2.494 13.792 -1.154 1.00 88.88 86 THR A N 1
ATOM 681 C CA . THR A 1 86 ? 1.644 14.717 -0.391 1.00 88.88 86 THR A CA 1
ATOM 682 C C . THR A 1 86 ? 0.248 14.792 -1.005 1.00 88.88 86 THR A C 1
ATOM 684 O O . THR A 1 86 ? -0.751 14.777 -0.288 1.00 88.88 86 THR A O 1
ATOM 687 N N . LYS A 1 87 ? 0.161 14.800 -2.338 1.00 92.25 87 LYS A N 1
ATOM 688 C CA . LYS A 1 87 ? -1.107 14.820 -3.072 1.00 92.25 87 LYS A CA 1
ATOM 689 C C . LYS A 1 87 ? -1.883 13.517 -2.914 1.00 92.25 87 LYS A C 1
ATOM 691 O O . LYS A 1 87 ? -3.109 13.560 -2.854 1.00 92.25 87 LYS A O 1
ATOM 696 N N . LEU A 1 88 ? -1.196 12.376 -2.780 1.00 93.75 88 LEU A N 1
ATOM 697 C CA . LEU A 1 88 ? -1.839 11.103 -2.435 1.00 93.75 88 LEU A CA 1
ATOM 698 C C . LEU A 1 88 ? -2.541 11.203 -1.085 1.00 93.75 88 LEU A C 1
ATOM 700 O O . LEU A 1 88 ? -3.704 10.826 -0.973 1.00 93.75 88 LEU A O 1
ATOM 704 N N . GLN A 1 89 ? -1.855 11.743 -0.074 1.00 92.19 89 GLN A N 1
ATOM 705 C CA . GLN A 1 89 ? -2.458 11.947 1.238 1.00 92.19 89 GLN A CA 1
ATOM 706 C C . GLN A 1 89 ? -3.709 12.828 1.141 1.00 92.19 89 GLN A C 1
ATOM 708 O O . GLN A 1 89 ? -4.758 12.424 1.633 1.00 92.19 89 GLN A O 1
ATOM 713 N N . THR A 1 90 ? -3.617 13.985 0.477 1.00 90.69 90 THR A N 1
ATOM 714 C CA . THR A 1 90 ? -4.761 14.895 0.311 1.00 90.69 90 THR A CA 1
ATOM 715 C C . THR A 1 90 ? -5.921 14.226 -0.424 1.00 90.69 90 THR A C 1
ATOM 717 O O . THR A 1 90 ? -7.046 14.281 0.056 1.00 90.69 90 THR A O 1
ATOM 720 N N . SER A 1 91 ? -5.651 13.523 -1.527 1.00 91.31 91 SER A N 1
ATOM 721 C CA . SER A 1 91 ? -6.688 12.844 -2.318 1.00 91.31 91 SER A CA 1
ATOM 722 C C . SER A 1 91 ? -7.425 11.784 -1.496 1.00 91.31 91 SER A C 1
ATOM 724 O O . SER A 1 91 ? -8.651 11.728 -1.497 1.00 91.31 91 SER A O 1
ATOM 726 N N . LEU A 1 92 ? -6.688 10.972 -0.733 1.00 92.44 92 LEU A N 1
ATOM 727 C CA . LEU A 1 92 ? -7.274 9.946 0.128 1.00 92.44 92 LEU A CA 1
ATOM 728 C C . LEU A 1 92 ? -8.056 10.551 1.301 1.00 92.44 92 LEU A C 1
ATOM 730 O O . LEU A 1 92 ? -9.109 10.032 1.665 1.00 92.44 92 LEU A O 1
ATOM 734 N N . GLU A 1 93 ? -7.564 11.640 1.893 1.00 89.81 93 GLU A N 1
ATOM 735 C CA . GLU A 1 93 ? -8.271 12.366 2.952 1.00 89.81 93 GLU A CA 1
ATOM 736 C C . GLU A 1 93 ? -9.577 12.991 2.439 1.00 89.81 93 GLU A C 1
ATOM 738 O O . GLU A 1 93 ? -10.600 12.886 3.119 1.00 89.81 93 GLU A O 1
ATOM 743 N N . ASP A 1 94 ? -9.576 13.551 1.226 1.00 88.31 94 ASP A N 1
ATOM 744 C CA . ASP A 1 94 ? -10.766 14.098 0.562 1.00 88.31 94 ASP A CA 1
ATOM 745 C C . ASP A 1 94 ? -11.807 13.007 0.247 1.00 88.31 94 ASP A C 1
ATOM 747 O O . ASP A 1 94 ? -13.013 13.250 0.332 1.00 88.31 94 ASP A O 1
ATOM 751 N N . MET A 1 95 ? -11.359 11.776 -0.031 1.00 87.19 95 MET A N 1
ATOM 752 C CA . MET A 1 95 ? -12.214 10.584 -0.159 1.00 87.19 95 MET A CA 1
ATOM 753 C C . MET A 1 95 ? -12.681 10.017 1.198 1.00 87.19 95 MET A C 1
ATOM 755 O O . MET A 1 95 ? -13.474 9.076 1.251 1.00 87.19 95 MET A O 1
ATOM 759 N N . GLY A 1 96 ? -12.223 10.591 2.314 1.00 85.88 96 GLY A N 1
ATOM 760 C CA . GLY A 1 96 ? -12.587 10.179 3.670 1.00 85.88 96 GLY A CA 1
ATOM 761 C C . GLY A 1 96 ? -11.748 9.032 4.241 1.00 85.88 96 GLY A C 1
ATOM 762 O O . GLY A 1 96 ? -12.076 8.524 5.315 1.00 85.88 96 GLY A O 1
ATOM 763 N N . HIS A 1 97 ? -10.667 8.632 3.570 1.00 90.69 97 HIS A N 1
ATOM 764 C CA . HIS A 1 97 ? -9.740 7.592 4.015 1.00 90.69 97 HIS A CA 1
ATOM 765 C C . HIS A 1 97 ? -8.653 8.141 4.943 1.00 90.69 97 HIS A C 1
ATOM 767 O O . HIS A 1 97 ? -8.548 9.340 5.219 1.00 90.69 97 HIS A O 1
ATOM 773 N N . LYS A 1 98 ? -7.837 7.239 5.491 1.00 90.81 98 LYS A N 1
ATOM 774 C CA . LYS A 1 98 ? -6.678 7.581 6.314 1.00 90.81 98 LYS A CA 1
ATOM 775 C C . LYS A 1 98 ? -5.416 7.016 5.690 1.00 90.81 98 LYS A C 1
ATOM 777 O O . LYS A 1 98 ? -5.268 5.802 5.660 1.00 90.81 98 LYS A O 1
ATOM 782 N N . LEU A 1 99 ? -4.478 7.877 5.305 1.00 91.31 99 LEU A N 1
ATOM 783 C CA . LEU A 1 99 ? -3.123 7.447 4.979 1.00 91.31 99 LEU A CA 1
ATOM 784 C C . LEU A 1 99 ? -2.230 7.544 6.223 1.00 91.31 99 LEU A C 1
ATOM 786 O O . LEU A 1 99 ? -2.151 8.580 6.882 1.00 91.31 99 LEU A O 1
ATOM 790 N N . LEU A 1 100 ? -1.574 6.442 6.559 1.00 91.00 100 LEU A N 1
ATOM 791 C CA . LEU A 1 100 ? -0.532 6.338 7.570 1.00 91.00 100 LEU A CA 1
ATOM 792 C C . LEU A 1 100 ? 0.787 6.008 6.879 1.00 91.00 100 LEU A C 1
ATOM 794 O O . LEU A 1 100 ? 0.794 5.364 5.836 1.00 91.00 100 LEU A O 1
ATOM 798 N N . ALA A 1 101 ? 1.903 6.403 7.481 1.00 90.25 101 ALA A N 1
ATOM 799 C CA . ALA A 1 101 ? 3.229 6.026 7.015 1.00 90.25 101 ALA A CA 1
ATOM 800 C C . ALA A 1 101 ? 3.918 5.123 8.042 1.00 90.25 101 ALA A C 1
ATOM 802 O O . ALA A 1 101 ? 3.877 5.400 9.243 1.00 90.25 101 ALA A O 1
ATOM 803 N N . ALA A 1 102 ? 4.560 4.059 7.566 1.00 88.00 102 ALA A N 1
ATOM 804 C CA . ALA A 1 102 ? 5.406 3.194 8.375 1.00 88.00 102 ALA A CA 1
ATOM 805 C C . ALA A 1 102 ? 6.883 3.504 8.117 1.00 88.00 102 ALA A C 1
ATOM 807 O O . ALA A 1 102 ? 7.460 3.072 7.123 1.00 88.00 102 ALA A O 1
ATOM 808 N N . ASP A 1 103 ? 7.518 4.215 9.048 1.00 84.75 103 ASP A N 1
ATOM 809 C CA . ASP A 1 103 ? 8.957 4.521 8.985 1.00 84.75 103 ASP A CA 1
ATOM 810 C C . ASP A 1 103 ? 9.835 3.400 9.573 1.00 84.75 103 ASP A C 1
ATOM 812 O O . ASP A 1 103 ? 11.052 3.539 9.707 1.00 84.75 103 ASP A O 1
ATOM 816 N N . ARG A 1 104 ? 9.223 2.297 10.016 1.00 83.50 104 ARG A N 1
ATOM 817 C CA . ARG A 1 104 ? 9.896 1.169 10.666 1.00 83.50 104 ARG A CA 1
ATOM 818 C C . ARG A 1 104 ? 9.327 -0.153 10.168 1.00 83.50 104 ARG A C 1
ATOM 820 O O . ARG A 1 104 ? 8.166 -0.228 9.790 1.00 83.50 104 ARG A O 1
ATOM 827 N N . ILE A 1 105 ? 10.167 -1.180 10.251 1.00 81.62 105 ILE A N 1
ATOM 828 C CA . ILE A 1 105 ? 9.840 -2.577 9.954 1.00 81.62 105 ILE A CA 1
ATOM 829 C C . ILE A 1 105 ? 8.612 -3.020 10.758 1.00 81.62 105 ILE A C 1
ATOM 831 O O . ILE A 1 105 ? 8.592 -2.864 11.984 1.00 81.62 105 ILE A O 1
ATOM 835 N N . PHE A 1 106 ? 7.655 -3.627 10.053 1.00 79.69 106 PHE A N 1
ATOM 836 C CA . PHE A 1 106 ? 6.407 -4.134 10.611 1.00 79.69 106 PHE A CA 1
ATOM 837 C C . PHE A 1 106 ? 6.613 -5.177 11.712 1.00 79.69 106 PHE A C 1
ATOM 839 O O . PHE A 1 106 ? 7.471 -6.062 11.617 1.00 79.69 106 PHE A O 1
ATOM 846 N N . LYS A 1 107 ? 5.762 -5.116 12.732 1.00 81.00 107 LYS A N 1
ATOM 847 C CA . LYS A 1 107 ? 5.607 -6.148 13.761 1.00 81.00 107 LYS A CA 1
ATOM 848 C C . LYS A 1 107 ? 4.247 -6.826 13.647 1.00 81.00 107 LYS A C 1
ATOM 850 O O . LYS A 1 107 ? 3.299 -6.272 13.100 1.00 81.00 107 LYS A O 1
ATOM 855 N N . ALA A 1 108 ? 4.150 -8.024 14.221 1.00 77.00 108 ALA A N 1
ATOM 856 C CA . ALA A 1 108 ? 2.874 -8.718 14.355 1.00 77.00 108 ALA A CA 1
ATOM 857 C C . ALA A 1 108 ? 1.844 -7.807 15.047 1.00 77.00 108 ALA A C 1
ATOM 859 O O . ALA A 1 108 ? 2.157 -7.185 16.066 1.00 77.00 108 ALA A O 1
ATOM 860 N N . GLY A 1 109 ? 0.642 -7.726 14.481 1.00 77.06 109 GLY A N 1
ATOM 861 C CA . GLY A 1 109 ? -0.432 -6.860 14.964 1.00 77.06 109 GLY A CA 1
ATOM 862 C C . GLY A 1 109 ? -0.480 -5.459 14.341 1.00 77.06 109 GLY A C 1
ATOM 863 O O . GLY A 1 109 ? -1.487 -4.770 14.476 1.00 77.06 109 GLY A O 1
ATOM 864 N N . GLU A 1 110 ? 0.577 -4.997 13.658 1.00 82.50 110 GLU A N 1
ATOM 865 C CA . GLU A 1 110 ? 0.595 -3.632 13.096 1.00 82.50 110 GLU A CA 1
ATOM 866 C C . GLU A 1 110 ? -0.298 -3.474 11.857 1.00 82.50 110 GLU A C 1
ATOM 868 O O . GLU A 1 110 ? -0.728 -2.360 11.559 1.00 82.50 110 GLU A O 1
ATOM 873 N N . LEU A 1 111 ? -0.626 -4.575 11.174 1.00 89.81 111 LEU A N 1
ATOM 874 C CA . LEU A 1 111 ? -1.525 -4.577 10.016 1.00 89.81 111 LEU A CA 1
ATOM 875 C C . LEU A 1 111 ? -2.985 -4.919 10.369 1.00 89.81 111 LEU A C 1
ATOM 877 O O . LEU A 1 111 ? -3.845 -4.797 9.506 1.00 89.81 111 LEU A O 1
ATOM 881 N N . ASP A 1 112 ? -3.301 -5.245 11.629 1.00 86.00 112 ASP A N 1
ATOM 882 C CA . ASP A 1 112 ? -4.637 -5.716 12.060 1.00 86.00 112 ASP A CA 1
ATOM 883 C C . ASP A 1 112 ? -5.772 -4.714 11.797 1.00 86.00 112 ASP A C 1
ATOM 885 O O . ASP A 1 112 ? -6.943 -5.081 11.727 1.00 86.00 112 ASP A O 1
ATOM 889 N N . THR A 1 113 ? -5.436 -3.427 11.709 1.00 86.81 113 THR A N 1
ATOM 890 C CA . THR A 1 113 ? -6.404 -2.341 11.475 1.00 86.81 113 THR A CA 1
ATOM 891 C C . THR A 1 113 ? -6.258 -1.702 10.100 1.00 86.81 113 THR A C 1
ATOM 893 O O . THR A 1 113 ? -6.978 -0.753 9.791 1.00 86.81 113 THR A O 1
ATOM 896 N N . ILE A 1 114 ? -5.319 -2.195 9.294 1.00 93.19 114 ILE A N 1
ATOM 897 C CA . ILE A 1 114 ? -5.020 -1.690 7.961 1.00 93.19 114 ILE A CA 1
ATOM 898 C C . ILE A 1 114 ? -5.912 -2.423 6.958 1.00 93.19 114 ILE A C 1
ATOM 900 O O . ILE A 1 114 ? -6.188 -3.608 7.101 1.00 93.19 114 ILE A O 1
ATOM 904 N N . ASN A 1 115 ? -6.392 -1.704 5.951 1.00 94.81 115 ASN A N 1
ATOM 905 C CA . ASN A 1 115 ? -7.160 -2.263 4.841 1.00 94.81 115 ASN A CA 1
ATOM 906 C C . ASN A 1 115 ? -6.292 -2.396 3.589 1.00 94.81 115 ASN A C 1
ATOM 908 O O . ASN A 1 115 ? -6.395 -3.390 2.875 1.00 94.81 115 ASN A O 1
ATOM 912 N N . VAL A 1 116 ? -5.419 -1.413 3.346 1.00 97.44 116 VAL A N 1
ATOM 913 C CA . VAL A 1 116 ? -4.537 -1.382 2.176 1.00 97.44 116 VAL A CA 1
ATOM 914 C C . VAL A 1 116 ? -3.098 -1.118 2.606 1.00 97.44 116 VAL A C 1
ATOM 916 O O . VAL A 1 116 ? -2.837 -0.149 3.315 1.00 97.44 116 VAL A O 1
ATOM 919 N N . LEU A 1 117 ? -2.161 -1.946 2.154 1.00 97.31 117 LEU A N 1
ATOM 920 C CA . LEU A 1 117 ? -0.724 -1.723 2.281 1.00 97.31 117 LEU A CA 1
ATOM 921 C C . LEU A 1 117 ? -0.160 -1.311 0.918 1.00 97.31 117 LEU A C 1
ATOM 923 O O . LEU A 1 117 ? -0.184 -2.096 -0.026 1.00 97.31 117 LEU A O 1
ATOM 927 N N . LEU A 1 118 ? 0.367 -0.093 0.825 1.00 96.75 118 LEU A N 1
ATOM 928 C CA . LEU A 1 118 ? 1.155 0.376 -0.310 1.00 96.75 118 LEU A CA 1
ATOM 929 C C . LEU A 1 118 ? 2.626 0.060 -0.040 1.00 96.75 118 LEU A C 1
ATOM 931 O O . LEU A 1 118 ? 3.213 0.601 0.900 1.00 96.75 118 LEU A O 1
ATOM 935 N N . LEU A 1 119 ? 3.215 -0.792 -0.874 1.00 95.94 119 LEU A N 1
ATOM 936 C CA . LEU A 1 119 ? 4.602 -1.237 -0.791 1.00 95.94 119 LEU A CA 1
ATOM 937 C C . LEU A 1 119 ? 5.350 -0.861 -2.080 1.00 95.94 119 LEU A C 1
ATOM 939 O O . LEU A 1 119 ? 5.489 -1.692 -2.980 1.00 95.94 119 LEU A O 1
ATOM 943 N N . PRO A 1 120 ? 5.814 0.391 -2.210 1.00 94.62 120 PRO A N 1
ATOM 944 C CA . PRO A 1 120 ? 6.641 0.776 -3.341 1.00 94.62 120 PRO A CA 1
ATOM 945 C C . PRO A 1 120 ? 7.976 0.045 -3.296 1.00 94.62 120 PRO A C 1
ATOM 947 O O . PRO A 1 120 ? 8.559 -0.117 -2.221 1.00 94.62 120 PRO A O 1
ATOM 950 N N . LEU A 1 121 ? 8.483 -0.362 -4.459 1.00 94.44 121 LEU A N 1
ATOM 951 C CA . LEU A 1 121 ? 9.831 -0.901 -4.526 1.00 94.44 121 LEU A CA 1
ATOM 952 C C . LEU A 1 121 ? 10.868 0.147 -4.057 1.00 94.44 121 LEU A C 1
ATOM 954 O O . LEU A 1 121 ? 10.675 1.357 -4.242 1.00 94.44 121 LEU A O 1
ATOM 958 N N . PRO A 1 122 ? 11.983 -0.301 -3.452 1.00 90.19 122 PRO A N 1
ATOM 959 C CA . PRO A 1 122 ? 13.065 0.578 -3.024 1.00 90.19 122 PRO A CA 1
ATOM 960 C C . PRO A 1 122 ? 13.637 1.452 -4.145 1.00 90.19 122 PRO A C 1
ATOM 962 O O . PRO A 1 122 ? 13.571 1.120 -5.325 1.00 90.19 122 PRO A O 1
ATOM 965 N N . GLY A 1 123 ? 14.246 2.570 -3.766 1.00 82.44 123 GLY A N 1
ATOM 966 C CA . GLY A 1 123 ? 15.038 3.398 -4.670 1.00 82.44 123 GLY A CA 1
ATOM 967 C C . GLY A 1 123 ? 16.532 3.042 -4.679 1.00 82.44 123 GLY A C 1
ATOM 968 O O . GLY A 1 123 ? 17.031 2.237 -3.883 1.00 82.44 123 GLY A O 1
ATOM 969 N N . ALA A 1 124 ? 17.283 3.728 -5.534 1.00 75.25 124 ALA A N 1
ATOM 970 C CA . ALA A 1 124 ? 18.741 3.770 -5.541 1.00 75.25 124 ALA A CA 1
ATOM 971 C C . ALA A 1 124 ? 19.300 4.500 -4.304 1.00 75.25 124 ALA A C 1
ATOM 973 O O . ALA A 1 124 ? 20.427 4.230 -3.884 1.00 75.25 124 ALA A O 1
ATOM 974 N N . GLY A 1 125 ? 18.519 5.392 -3.682 1.00 68.75 125 GLY A N 1
ATOM 975 C CA . GLY A 1 125 ? 18.912 6.134 -2.479 1.00 68.75 125 GLY A CA 1
ATOM 976 C C . GLY A 1 125 ? 19.238 5.253 -1.260 1.00 68.75 125 GLY A C 1
ATOM 977 O O . GLY A 1 125 ? 18.782 4.124 -1.148 1.00 68.75 125 GLY A O 1
ATOM 978 N N . GLY A 1 126 ? 20.017 5.778 -0.305 1.00 64.06 126 GLY A N 1
ATOM 979 C CA . GLY A 1 126 ? 20.361 5.095 0.954 1.00 64.06 126 GLY A CA 1
ATOM 980 C C . GLY A 1 126 ? 21.613 4.209 0.885 1.00 64.06 126 GLY A C 1
ATOM 981 O O . GLY A 1 126 ? 21.820 3.448 -0.050 1.00 64.06 126 GLY A O 1
ATOM 982 N N . SER A 1 127 ? 22.469 4.302 1.907 1.00 62.62 127 SER A N 1
ATOM 983 C CA . SER A 1 127 ? 23.816 3.704 1.892 1.00 62.62 127 SER A CA 1
ATOM 984 C C . SER A 1 127 ? 23.867 2.202 2.199 1.00 62.62 127 SER A C 1
ATOM 986 O O . SER A 1 127 ? 24.939 1.605 2.123 1.00 62.62 127 SER A O 1
ATOM 988 N N . PHE A 1 128 ? 22.751 1.597 2.615 1.00 77.88 128 PHE A N 1
ATOM 989 C CA . PHE A 1 128 ? 22.713 0.227 3.127 1.00 77.88 128 PHE A CA 1
ATOM 990 C C . PHE A 1 128 ? 21.614 -0.585 2.440 1.00 77.88 128 PHE A C 1
ATOM 992 O O . PHE A 1 128 ? 20.457 -0.526 2.847 1.00 77.88 128 PHE A O 1
ATOM 999 N N . GLU A 1 129 ? 21.998 -1.413 1.466 1.00 79.62 129 GLU A N 1
ATOM 1000 C CA . GLU A 1 129 ? 21.099 -2.338 0.749 1.00 79.62 129 GLU A CA 1
ATOM 1001 C C . GLU A 1 129 ? 20.284 -3.228 1.697 1.00 79.62 129 GLU A C 1
ATOM 1003 O O . GLU A 1 129 ? 19.106 -3.480 1.477 1.00 79.62 129 GLU A O 1
ATOM 1008 N N . ARG A 1 130 ? 20.868 -3.619 2.835 1.00 82.25 130 ARG A N 1
ATOM 1009 C CA . ARG A 1 130 ? 20.181 -4.425 3.852 1.00 82.25 130 ARG A CA 1
ATOM 1010 C C . ARG A 1 130 ? 18.936 -3.753 4.446 1.00 82.25 130 ARG A C 1
ATOM 1012 O O . ARG A 1 130 ? 18.072 -4.461 4.945 1.00 82.25 130 ARG A O 1
ATOM 1019 N N . LEU A 1 131 ? 18.851 -2.420 4.433 1.00 85.31 131 LEU A N 1
ATOM 1020 C CA . LEU A 1 131 ? 17.652 -1.701 4.882 1.00 85.31 131 LEU A CA 1
ATOM 1021 C C . LEU A 1 131 ? 16.530 -1.741 3.841 1.00 85.31 131 LEU A C 1
ATOM 1023 O O . LEU A 1 131 ? 15.379 -1.562 4.207 1.00 85.31 131 LEU A O 1
ATOM 1027 N N . LYS A 1 132 ? 16.862 -1.985 2.570 1.00 89.62 132 LYS A N 1
ATOM 1028 C CA . LYS A 1 132 ? 15.907 -2.074 1.459 1.00 89.62 132 LYS A CA 1
ATOM 1029 C C . LYS A 1 132 ? 15.305 -3.473 1.307 1.00 89.62 132 LYS A C 1
ATOM 1031 O O . LYS A 1 132 ? 14.248 -3.636 0.703 1.00 89.62 132 LYS A O 1
ATOM 1036 N N . MET A 1 133 ? 16.007 -4.481 1.825 1.00 92.12 133 MET A N 1
ATOM 1037 C CA . MET A 1 133 ? 15.603 -5.884 1.785 1.00 92.12 133 MET A CA 1
ATOM 1038 C C . MET A 1 133 ? 14.379 -6.137 2.659 1.00 92.12 133 MET A C 1
ATOM 1040 O O . MET A 1 133 ? 14.381 -5.798 3.845 1.00 92.12 133 MET A O 1
ATOM 1044 N N . LEU A 1 134 ? 13.393 -6.834 2.098 1.00 92.94 134 LEU A N 1
ATOM 1045 C CA . LEU A 1 134 ? 12.255 -7.318 2.858 1.00 92.94 134 LEU A CA 1
ATOM 1046 C C . LEU A 1 134 ? 12.673 -8.542 3.683 1.00 92.94 134 LEU A C 1
ATOM 1048 O O . LEU A 1 134 ? 13.055 -9.582 3.143 1.00 92.94 134 LEU A O 1
ATOM 1052 N N . MET A 1 135 ? 12.626 -8.432 5.011 1.00 91.81 135 MET A N 1
ATOM 1053 C CA . MET A 1 135 ? 13.021 -9.539 5.884 1.00 91.81 135 MET A CA 1
ATOM 1054 C C . MET A 1 135 ? 11.974 -10.665 5.836 1.00 91.81 135 MET A C 1
ATOM 1056 O O . MET A 1 135 ? 10.779 -10.369 5.788 1.00 91.81 135 MET A O 1
ATOM 1060 N N . PRO A 1 136 ? 12.363 -11.950 5.979 1.00 91.94 136 PRO A N 1
ATOM 1061 C CA . PRO A 1 136 ? 11.417 -13.072 5.911 1.00 91.94 136 PRO A CA 1
ATOM 1062 C C . PRO A 1 136 ? 10.230 -12.957 6.878 1.00 91.94 136 PRO A C 1
ATOM 1064 O O . PRO A 1 136 ? 9.106 -13.313 6.546 1.00 91.94 136 PRO A O 1
ATOM 1067 N N . GLN A 1 137 ? 10.459 -12.410 8.077 1.00 90.88 137 GLN A N 1
ATOM 1068 C CA . GLN A 1 137 ? 9.386 -12.180 9.044 1.00 90.88 137 GLN A CA 1
ATOM 1069 C C . GLN A 1 137 ? 8.390 -11.108 8.572 1.00 90.88 137 GLN A C 1
ATOM 1071 O O . GLN A 1 137 ? 7.197 -11.252 8.813 1.00 90.88 137 GLN A O 1
ATOM 1076 N N . GLN A 1 138 ? 8.856 -10.049 7.903 1.00 91.56 138 GLN A N 1
ATOM 1077 C CA . GLN A 1 138 ? 7.967 -9.037 7.323 1.00 91.56 138 GLN A CA 1
ATOM 1078 C C . GLN A 1 138 ? 7.189 -9.613 6.147 1.00 91.56 138 GLN A C 1
ATOM 1080 O O . GLN A 1 138 ? 5.991 -9.380 6.057 1.00 91.56 138 GLN A O 1
ATOM 1085 N N . ALA A 1 139 ? 7.851 -10.390 5.284 1.00 94.69 139 ALA A N 1
ATOM 1086 C CA . ALA A 1 139 ? 7.200 -11.079 4.176 1.00 94.69 139 ALA A CA 1
ATOM 1087 C C . ALA A 1 139 ? 6.050 -11.973 4.673 1.00 94.69 139 ALA A C 1
ATOM 1089 O O . ALA A 1 139 ? 4.949 -11.913 4.132 1.00 94.69 139 ALA A O 1
ATOM 1090 N N . LEU A 1 140 ? 6.269 -12.712 5.768 1.00 94.56 140 LEU A N 1
ATOM 1091 C CA . LEU A 1 140 ? 5.224 -13.511 6.409 1.00 94.56 140 LEU A CA 1
ATOM 1092 C C . LEU A 1 140 ? 4.060 -12.650 6.926 1.00 94.56 140 LEU A C 1
ATOM 1094 O O . LEU A 1 140 ? 2.914 -12.956 6.621 1.00 94.56 140 LEU A O 1
ATOM 1098 N N . ILE A 1 141 ? 4.343 -11.558 7.646 1.00 94.50 141 ILE A N 1
ATOM 1099 C CA . ILE A 1 141 ? 3.307 -10.636 8.156 1.00 94.50 141 ILE A CA 1
ATOM 1100 C C . ILE A 1 141 ? 2.471 -10.052 7.007 1.00 94.50 141 ILE A C 1
ATOM 1102 O O . ILE A 1 141 ? 1.250 -9.965 7.108 1.00 94.50 141 ILE A O 1
ATOM 1106 N N . ILE A 1 142 ? 3.118 -9.659 5.906 1.00 96.50 142 ILE A N 1
ATOM 1107 C CA . ILE A 1 142 ? 2.440 -9.113 4.724 1.00 96.50 142 ILE A CA 1
ATOM 1108 C C . ILE A 1 142 ? 1.569 -10.186 4.063 1.00 96.50 142 ILE A C 1
ATOM 1110 O O . ILE A 1 142 ? 0.439 -9.903 3.672 1.00 96.50 142 ILE A O 1
ATOM 1114 N N . LYS A 1 143 ? 2.068 -11.421 3.956 1.00 96.62 143 LYS A N 1
ATOM 1115 C CA . LYS A 1 143 ? 1.295 -12.543 3.421 1.00 96.62 143 LYS A CA 1
ATOM 1116 C C . LYS A 1 143 ? 0.051 -12.833 4.258 1.00 96.62 143 LYS A C 1
ATOM 1118 O O . LYS A 1 143 ? -1.037 -12.894 3.693 1.00 96.62 143 LYS A O 1
ATOM 1123 N N . GLU A 1 144 ? 0.204 -12.952 5.575 1.00 95.62 144 GLU A N 1
ATOM 1124 C CA . GLU A 1 144 ? -0.913 -13.170 6.505 1.00 95.62 144 GLU A CA 1
ATOM 1125 C C . GLU A 1 144 ? -1.955 -12.046 6.391 1.00 95.62 144 GLU A C 1
ATOM 1127 O O . GLU A 1 144 ? -3.148 -12.317 6.285 1.00 95.62 144 GLU A O 1
ATOM 1132 N N . PHE A 1 145 ? -1.506 -10.788 6.299 1.00 96.94 145 PHE A N 1
ATOM 1133 C CA . PHE A 1 145 ? -2.378 -9.632 6.080 1.00 96.94 145 PHE A CA 1
ATOM 1134 C C . PHE A 1 145 ? -3.253 -9.768 4.823 1.00 96.94 145 PHE A C 1
ATOM 1136 O O . PHE A 1 145 ? -4.459 -9.525 4.891 1.00 96.94 145 PHE A O 1
ATOM 1143 N N . VAL A 1 146 ? -2.678 -10.176 3.687 1.00 97.88 146 VAL A N 1
ATOM 1144 C CA . VAL A 1 146 ? -3.452 -10.373 2.450 1.00 97.88 146 VAL A CA 1
ATOM 1145 C C . VAL A 1 146 ? -4.403 -11.562 2.587 1.00 97.88 146 VAL A C 1
ATOM 1147 O O . VAL A 1 146 ? -5.584 -11.451 2.257 1.00 97.88 146 VAL A O 1
ATOM 1150 N N . GLU A 1 147 ? -3.929 -12.688 3.128 1.00 96.38 147 GLU A N 1
ATOM 1151 C CA . GLU A 1 147 ? -4.758 -13.881 3.343 1.00 96.38 147 GLU A CA 1
ATOM 1152 C C . GLU A 1 147 ? -5.983 -13.582 4.229 1.00 96.38 147 GLU A C 1
ATOM 1154 O O . GLU A 1 147 ? -7.068 -14.138 4.006 1.00 96.38 147 GLU A O 1
ATOM 1159 N N . ASP A 1 148 ? -5.844 -12.643 5.168 1.00 95.38 148 ASP A N 1
ATOM 1160 C CA . ASP A 1 148 ? -6.897 -12.205 6.078 1.00 95.38 148 ASP A CA 1
ATOM 1161 C C . ASP A 1 148 ? -7.867 -11.151 5.527 1.00 95.38 148 ASP A C 1
ATOM 1163 O O . ASP A 1 148 ? -8.856 -10.829 6.194 1.00 95.38 148 ASP A O 1
ATOM 1167 N N . GLY A 1 149 ? -7.675 -10.699 4.287 1.00 95.56 149 GLY A N 1
ATOM 1168 C CA . GLY A 1 149 ? -8.584 -9.768 3.611 1.00 95.56 149 GLY A CA 1
ATOM 1169 C C . GLY A 1 149 ? -7.981 -8.406 3.291 1.00 95.56 149 GLY A C 1
ATOM 1170 O O . GLY A 1 149 ? -8.688 -7.541 2.780 1.00 95.56 149 GLY A O 1
ATOM 1171 N N . GLY A 1 150 ? -6.700 -8.202 3.591 1.00 96.81 150 GLY A N 1
ATOM 1172 C CA . GLY A 1 150 ? -5.971 -6.999 3.220 1.00 96.81 150 GLY A CA 1
ATOM 1173 C C . GLY A 1 150 ? -5.724 -6.891 1.715 1.00 96.81 150 GLY A C 1
ATOM 1174 O O . GLY A 1 150 ? -5.622 -7.890 1.003 1.00 96.81 150 GLY A O 1
ATOM 1175 N N . THR A 1 151 ? -5.592 -5.659 1.231 1.00 98.38 151 THR A N 1
ATOM 1176 C CA . THR A 1 151 ? -5.122 -5.369 -0.131 1.00 98.38 151 THR A CA 1
ATOM 1177 C C . THR A 1 151 ? -3.660 -4.949 -0.085 1.00 98.38 151 THR A C 1
ATOM 1179 O O . THR A 1 151 ? -3.317 -3.968 0.573 1.00 98.38 151 THR A O 1
ATOM 1182 N N . LEU A 1 152 ? -2.787 -5.664 -0.786 1.00 98.50 152 LEU A N 1
ATOM 1183 C CA . LEU A 1 152 ? -1.387 -5.278 -0.967 1.00 98.50 152 LEU A CA 1
ATOM 1184 C C . LEU A 1 152 ? -1.208 -4.669 -2.355 1.00 98.50 152 LEU A C 1
ATOM 1186 O O . LEU A 1 152 ? -1.526 -5.315 -3.343 1.00 98.50 152 LEU A O 1
ATOM 1190 N N . ILE A 1 153 ? -0.656 -3.463 -2.450 1.00 98.38 153 ILE A N 1
ATOM 1191 C CA . ILE A 1 153 ? -0.309 -2.831 -3.726 1.00 98.38 153 ILE A CA 1
ATOM 1192 C C . ILE A 1 153 ? 1.205 -2.676 -3.784 1.00 98.38 153 ILE A C 1
ATOM 1194 O O . ILE A 1 153 ? 1.776 -1.931 -2.989 1.00 98.38 153 ILE A O 1
ATOM 1198 N N . ILE A 1 154 ? 1.849 -3.361 -4.728 1.00 97.88 154 ILE A N 1
ATOM 1199 C CA . ILE A 1 154 ? 3.286 -3.239 -4.983 1.00 97.88 154 ILE A CA 1
ATOM 1200 C C . ILE A 1 154 ? 3.478 -2.411 -6.247 1.00 97.88 154 ILE A C 1
ATOM 1202 O O . ILE A 1 154 ? 2.941 -2.745 -7.307 1.00 97.88 154 ILE A O 1
ATOM 1206 N N . THR A 1 155 ? 4.243 -1.327 -6.137 1.00 96.81 155 THR A N 1
ATOM 1207 C CA . THR A 1 155 ? 4.560 -0.456 -7.274 1.00 96.81 155 THR A CA 1
ATOM 1208 C C . THR A 1 155 ? 6.009 -0.621 -7.682 1.00 96.81 155 THR A C 1
ATOM 1210 O O . THR A 1 155 ? 6.891 -0.703 -6.829 1.00 96.81 155 THR A O 1
ATOM 1213 N N . GLY A 1 156 ? 6.265 -0.631 -8.988 1.00 95.06 156 GLY A N 1
ATOM 1214 C CA . GLY A 1 156 ? 7.623 -0.547 -9.510 1.00 95.06 156 GLY A CA 1
ATOM 1215 C C . GLY A 1 156 ? 8.309 0.777 -9.156 1.00 95.06 156 GLY A C 1
ATOM 1216 O O . GLY A 1 156 ? 7.714 1.672 -8.558 1.00 95.06 156 GLY A O 1
ATOM 1217 N N . THR A 1 157 ? 9.569 0.891 -9.557 1.00 92.69 157 THR A N 1
ATOM 1218 C CA . THR A 1 157 ? 10.422 2.068 -9.348 1.00 92.69 157 THR A CA 1
ATOM 1219 C C . THR A 1 157 ? 11.020 2.574 -10.662 1.00 92.69 157 THR A C 1
ATOM 1221 O O . THR A 1 157 ? 11.249 1.789 -11.591 1.00 92.69 157 THR A O 1
ATOM 1224 N N . GLY A 1 158 ? 11.316 3.875 -10.710 1.00 90.00 158 GLY A N 1
ATOM 1225 C CA . GLY A 1 158 ? 12.144 4.521 -11.730 1.00 90.00 158 GLY A CA 1
ATOM 1226 C C . GLY A 1 158 ? 13.641 4.526 -11.425 1.00 90.00 158 GLY A C 1
ATOM 1227 O O . GLY A 1 158 ? 14.410 5.154 -12.152 1.00 90.00 158 GLY A O 1
ATOM 1228 N N . GLU A 1 159 ? 14.082 3.852 -10.366 1.00 90.56 159 GLU A N 1
ATOM 1229 C CA . GLU A 1 159 ? 15.480 3.814 -9.936 1.00 90.56 159 GLU A CA 1
ATOM 1230 C C . GLU A 1 159 ? 16.085 2.406 -10.021 1.00 90.56 159 GLU A C 1
ATOM 1232 O O . GLU A 1 159 ? 15.387 1.395 -10.034 1.00 90.56 159 GLU A O 1
ATOM 1237 N N . GLU A 1 160 ? 17.415 2.336 -10.105 1.00 89.69 160 GLU A N 1
ATOM 1238 C CA . GLU A 1 160 ? 18.137 1.061 -10.075 1.00 89.69 160 GLU A CA 1
ATOM 1239 C C . GLU A 1 160 ? 18.064 0.422 -8.680 1.00 89.69 160 GLU A C 1
ATOM 1241 O O . GLU A 1 160 ? 18.354 1.072 -7.672 1.00 89.69 160 GLU A O 1
ATOM 1246 N N . ILE A 1 161 ? 17.749 -0.874 -8.635 1.00 90.19 161 ILE A N 1
ATOM 1247 C CA . ILE A 1 161 ? 17.737 -1.694 -7.417 1.00 90.19 161 ILE A CA 1
ATOM 1248 C C . ILE A 1 161 ? 18.693 -2.870 -7.618 1.00 90.19 161 ILE A C 1
ATOM 1250 O O . ILE A 1 161 ? 18.761 -3.445 -8.704 1.00 90.19 161 ILE A O 1
ATOM 1254 N N . SER A 1 162 ? 19.422 -3.258 -6.570 1.00 90.69 162 SER A N 1
ATOM 1255 C CA . SER A 1 162 ? 20.242 -4.468 -6.618 1.00 90.69 162 SER A CA 1
ATOM 1256 C C . SER A 1 162 ? 19.395 -5.738 -6.776 1.00 90.69 162 SER A C 1
ATOM 1258 O O . SER A 1 162 ? 18.297 -5.856 -6.228 1.00 90.69 162 SER A O 1
ATOM 1260 N N . GLU A 1 163 ? 19.940 -6.735 -7.477 1.00 91.56 163 GLU A N 1
ATOM 1261 C CA . GLU A 1 163 ? 19.301 -8.052 -7.618 1.00 91.56 163 GLU A CA 1
ATOM 1262 C C . GLU A 1 163 ? 19.032 -8.707 -6.255 1.00 91.56 163 GLU A C 1
ATOM 1264 O O . GLU A 1 163 ? 17.997 -9.342 -6.066 1.00 91.56 163 GLU A O 1
ATOM 1269 N N . GLU A 1 164 ? 19.926 -8.514 -5.279 1.00 91.94 164 GLU A N 1
ATOM 1270 C CA . GLU A 1 164 ? 19.750 -9.047 -3.926 1.00 91.94 164 GLU A CA 1
ATOM 1271 C C . GLU A 1 164 ? 18.509 -8.457 -3.245 1.00 91.94 164 GLU A C 1
ATOM 1273 O O . GLU A 1 164 ? 17.722 -9.199 -2.660 1.00 91.94 164 GLU A O 1
ATOM 1278 N N . VAL A 1 165 ? 18.287 -7.143 -3.349 1.00 93.31 165 VAL A N 1
ATOM 1279 C CA . VAL A 1 165 ? 17.085 -6.503 -2.801 1.00 93.31 165 VAL A CA 1
ATOM 1280 C C . VAL A 1 165 ? 15.844 -6.960 -3.560 1.00 93.31 165 VAL A C 1
ATOM 1282 O O . VAL A 1 165 ? 14.901 -7.428 -2.921 1.00 93.31 165 VAL A O 1
ATOM 1285 N N . LEU A 1 166 ? 15.851 -6.908 -4.897 1.00 94.25 166 LEU A N 1
ATOM 1286 C CA . LEU A 1 166 ? 14.723 -7.356 -5.728 1.00 94.25 166 LEU A CA 1
ATOM 1287 C C . LEU A 1 166 ? 14.323 -8.805 -5.436 1.00 94.25 166 LEU A C 1
ATOM 1289 O O . LEU A 1 166 ? 13.133 -9.111 -5.359 1.00 94.25 166 LEU A O 1
ATOM 1293 N N . SER A 1 167 ? 15.301 -9.682 -5.194 1.00 95.81 167 SER A N 1
ATOM 1294 C CA . SER A 1 167 ? 15.045 -11.085 -4.861 1.00 95.81 167 SER A CA 1
ATOM 1295 C C . SER A 1 167 ? 14.159 -11.244 -3.624 1.00 95.81 167 SER A C 1
ATOM 1297 O O . SER A 1 167 ? 13.332 -12.147 -3.592 1.00 95.81 167 SER A O 1
ATOM 1299 N N . THR A 1 168 ? 14.246 -10.340 -2.640 1.00 96.50 168 THR A N 1
ATOM 1300 C CA . THR A 1 168 ? 13.410 -10.409 -1.428 1.00 96.50 168 THR A CA 1
ATOM 1301 C C . THR A 1 168 ? 11.936 -10.109 -1.691 1.00 96.50 168 THR A C 1
ATOM 1303 O O . THR A 1 168 ? 11.071 -10.752 -1.099 1.00 96.50 168 THR A O 1
ATOM 1306 N N . TYR A 1 169 ? 11.638 -9.207 -2.628 1.00 97.06 169 TYR A N 1
ATOM 1307 C CA . TYR A 1 169 ? 10.269 -8.922 -3.065 1.00 97.06 169 TYR A CA 1
ATOM 1308 C C . TYR A 1 169 ? 9.746 -10.023 -3.990 1.00 97.06 169 TYR A C 1
ATOM 1310 O O . TYR A 1 169 ? 8.602 -10.446 -3.861 1.00 97.06 169 TYR A O 1
ATOM 1318 N N . ASN A 1 170 ? 10.590 -10.550 -4.878 1.00 97.88 170 ASN A N 1
ATOM 1319 C CA . ASN A 1 170 ? 10.210 -11.666 -5.744 1.00 97.88 170 ASN A CA 1
ATOM 1320 C C . ASN A 1 170 ? 9.943 -12.952 -4.943 1.00 97.88 170 ASN A C 1
ATOM 1322 O O . ASN A 1 170 ? 9.000 -13.667 -5.263 1.00 97.88 170 ASN A O 1
ATOM 1326 N N . MET A 1 171 ? 10.693 -13.208 -3.864 1.00 97.94 171 MET A N 1
ATOM 1327 C CA . MET A 1 171 ? 10.398 -14.308 -2.936 1.00 97.94 171 MET A CA 1
ATOM 1328 C C . MET A 1 171 ? 9.035 -14.135 -2.255 1.00 97.94 171 MET A C 1
ATOM 1330 O O . MET A 1 171 ? 8.315 -15.115 -2.116 1.00 97.94 171 MET A O 1
ATOM 1334 N N . LEU A 1 172 ? 8.637 -12.909 -1.882 1.00 98.00 172 LEU A N 1
ATOM 1335 C CA . LEU A 1 172 ? 7.287 -12.655 -1.358 1.00 98.00 172 LEU A CA 1
ATOM 1336 C C . LEU A 1 172 ? 6.209 -13.048 -2.382 1.00 98.00 172 LEU A C 1
ATOM 1338 O O . LEU A 1 172 ? 5.239 -13.712 -2.020 1.00 98.00 172 LEU A O 1
ATOM 1342 N N . LEU A 1 173 ? 6.379 -12.658 -3.651 1.00 98.25 173 LEU A N 1
ATOM 1343 C CA . LEU A 1 173 ? 5.444 -13.014 -4.726 1.00 98.25 173 LEU A CA 1
ATOM 1344 C C . LEU A 1 173 ? 5.386 -14.530 -4.951 1.00 98.25 173 LEU A C 1
ATOM 1346 O O . LEU A 1 173 ? 4.296 -15.095 -5.061 1.00 98.25 173 LEU A O 1
ATOM 1350 N N . GLU A 1 174 ? 6.543 -15.194 -4.960 1.00 97.44 174 GLU A N 1
ATOM 1351 C CA . GLU A 1 174 ? 6.648 -16.649 -5.083 1.00 97.44 174 GLU A CA 1
ATOM 1352 C C . GLU A 1 174 ? 5.960 -17.367 -3.911 1.00 97.44 174 GLU A C 1
ATOM 1354 O O . GLU A 1 174 ? 5.154 -18.273 -4.131 1.00 97.44 174 GLU A O 1
ATOM 1359 N N . ASP A 1 175 ? 6.186 -16.914 -2.674 1.00 97.12 175 ASP A N 1
ATOM 1360 C CA . ASP A 1 175 ? 5.553 -17.449 -1.463 1.00 97.12 175 ASP A CA 1
ATOM 1361 C C . ASP A 1 175 ? 4.027 -17.260 -1.461 1.00 97.12 175 ASP A C 1
ATOM 1363 O O . ASP A 1 175 ? 3.298 -18.036 -0.830 1.00 97.12 175 ASP A O 1
ATOM 1367 N N . MET A 1 176 ? 3.530 -16.238 -2.161 1.00 97.94 176 MET A N 1
ATOM 1368 C CA . MET A 1 176 ? 2.107 -15.986 -2.406 1.00 97.94 176 MET A CA 1
ATOM 1369 C C . MET A 1 176 ? 1.548 -16.782 -3.599 1.00 97.94 176 MET A C 1
ATOM 1371 O O . MET A 1 176 ? 0.347 -16.735 -3.858 1.00 97.94 176 MET A O 1
ATOM 1375 N N . GLY A 1 177 ? 2.386 -17.534 -4.319 1.00 96.81 177 GLY A N 1
ATOM 1376 C CA . GLY A 1 177 ? 1.994 -18.305 -5.501 1.00 96.81 177 GLY A CA 1
ATOM 1377 C C . GLY A 1 177 ? 1.740 -17.452 -6.748 1.00 96.81 177 GLY A C 1
ATOM 1378 O O . GLY A 1 177 ? 1.083 -17.916 -7.681 1.00 96.81 177 GLY A O 1
ATOM 1379 N N . ILE A 1 178 ? 2.238 -16.213 -6.778 1.00 97.69 178 ILE A N 1
ATOM 1380 C CA . ILE A 1 178 ? 2.075 -15.284 -7.897 1.00 97.69 178 ILE A CA 1
ATOM 1381 C C . ILE A 1 178 ? 3.258 -15.455 -8.853 1.00 97.69 178 ILE A C 1
ATOM 1383 O O . ILE A 1 178 ? 4.404 -15.190 -8.501 1.00 97.69 178 ILE A O 1
ATOM 1387 N N . ALA A 1 179 ? 2.982 -15.871 -10.091 1.00 95.00 179 ALA A N 1
ATOM 1388 C CA . ALA A 1 179 ? 3.996 -16.097 -11.125 1.00 95.00 179 ALA A CA 1
ATOM 1389 C C . ALA A 1 179 ? 4.453 -14.786 -11.801 1.00 95.00 179 ALA A C 1
ATOM 1391 O O . ALA A 1 179 ? 4.428 -14.672 -13.027 1.00 95.00 179 ALA A O 1
ATOM 1392 N N . CYS A 1 180 ? 4.829 -13.792 -10.994 1.00 96.94 180 CYS A N 1
ATOM 1393 C CA . CYS A 1 180 ? 5.373 -12.513 -11.442 1.00 96.94 180 CYS A CA 1
ATOM 1394 C C . CYS A 1 180 ? 6.705 -12.212 -10.756 1.00 96.94 180 CYS A C 1
ATOM 1396 O O . CYS A 1 180 ? 6.944 -12.648 -9.632 1.00 96.94 180 CYS A O 1
ATOM 1398 N N . SER A 1 181 ? 7.553 -11.424 -11.412 1.00 97.06 181 SER A N 1
ATOM 1399 C CA . SER A 1 181 ? 8.823 -10.976 -10.835 1.00 97.06 181 SER A CA 1
ATOM 1400 C C . SER A 1 181 ? 9.270 -9.632 -11.396 1.00 97.06 181 SER A C 1
ATOM 1402 O O . SER A 1 181 ? 9.155 -9.388 -12.597 1.00 97.06 181 SER A O 1
ATOM 1404 N N . TYR A 1 182 ? 9.851 -8.790 -10.548 1.00 96.69 182 TYR A N 1
ATOM 1405 C CA . TYR A 1 182 ? 10.522 -7.559 -10.954 1.00 96.69 182 TYR A CA 1
ATOM 1406 C C . TYR A 1 182 ? 12.002 -7.833 -11.264 1.00 96.69 182 TYR A C 1
ATOM 1408 O O . TYR A 1 182 ? 12.696 -8.447 -10.454 1.00 96.69 182 TYR A O 1
ATOM 1416 N N . GLU A 1 183 ? 12.493 -7.384 -12.424 1.00 91.75 183 GLU A N 1
ATOM 1417 C CA . GLU A 1 183 ? 13.877 -7.641 -12.877 1.00 91.75 183 GLU A CA 1
ATOM 1418 C C . GLU A 1 183 ? 14.811 -6.422 -12.776 1.00 91.75 183 GLU A C 1
ATOM 1420 O O . GLU A 1 183 ? 16.025 -6.586 -12.740 1.00 91.75 183 GLU A O 1
ATOM 1425 N N . GLY A 1 184 ? 14.274 -5.201 -12.741 1.00 87.62 184 GLY A N 1
ATOM 1426 C CA . GLY A 1 184 ? 15.070 -3.970 -12.702 1.00 87.62 184 GLY A CA 1
ATOM 1427 C C . GLY A 1 184 ? 14.401 -2.815 -13.436 1.00 87.62 184 GLY A C 1
ATOM 1428 O O . GLY A 1 184 ? 13.279 -2.944 -13.927 1.00 87.62 184 GLY A O 1
ATOM 1429 N N . ARG A 1 185 ? 15.087 -1.675 -13.522 1.00 93.00 185 ARG A N 1
ATOM 1430 C CA . ARG A 1 185 ? 14.546 -0.457 -14.128 1.00 93.00 185 ARG A CA 1
ATOM 1431 C C . ARG A 1 185 ? 14.422 -0.560 -15.654 1.00 93.00 185 ARG A C 1
ATOM 1433 O O . ARG A 1 185 ? 15.304 -1.068 -16.340 1.00 93.00 185 ARG A O 1
ATOM 1440 N N . ILE A 1 186 ? 13.341 0.001 -16.194 1.00 94.31 186 ILE A N 1
ATOM 1441 C CA . ILE A 1 186 ? 13.173 0.322 -17.620 1.00 94.31 186 ILE A CA 1
ATOM 1442 C C . ILE A 1 186 ? 13.498 1.797 -17.873 1.00 94.31 186 ILE A C 1
ATOM 1444 O O . ILE A 1 186 ? 14.265 2.109 -18.782 1.00 94.31 186 ILE A O 1
ATOM 1448 N N . THR A 1 187 ? 12.900 2.710 -17.104 1.00 92.94 187 THR A N 1
ATOM 1449 C CA . THR A 1 187 ? 13.097 4.157 -17.259 1.00 92.94 187 THR A CA 1
ATOM 1450 C C . THR A 1 187 ? 12.819 4.894 -15.952 1.00 92.94 187 THR A C 1
ATOM 1452 O O . THR A 1 187 ? 12.031 4.421 -15.140 1.00 92.94 187 THR A O 1
ATOM 1455 N N . GLU A 1 188 ? 13.477 6.036 -15.762 1.00 91.62 188 GLU A N 1
ATOM 1456 C CA . GLU A 1 188 ? 13.180 7.019 -14.706 1.00 91.62 188 GLU A CA 1
ATOM 1457 C C . GLU A 1 188 ? 12.144 8.061 -15.138 1.00 91.62 188 GLU A C 1
ATOM 1459 O O . GLU A 1 188 ? 11.705 8.861 -14.328 1.00 91.62 188 GLU A O 1
ATOM 1464 N N . GLU A 1 189 ? 11.774 8.091 -16.419 1.00 93.75 189 GLU A N 1
ATOM 1465 C CA . GLU A 1 189 ? 10.840 9.083 -16.939 1.00 93.75 189 GLU A CA 1
ATOM 1466 C C . GLU A 1 189 ? 9.391 8.676 -16.673 1.00 93.75 189 GLU A C 1
ATOM 1468 O O . GLU A 1 189 ? 9.050 7.489 -16.663 1.00 93.75 189 GLU A O 1
ATOM 1473 N N . VAL A 1 190 ? 8.515 9.678 -16.592 1.00 94.94 190 VAL A N 1
A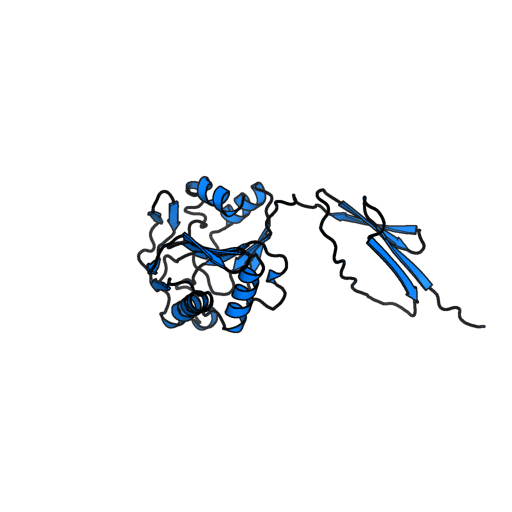TOM 1474 C CA . VAL A 1 190 ? 7.069 9.464 -16.595 1.00 94.94 190 VAL A CA 1
ATOM 1475 C C . VAL A 1 190 ? 6.632 8.789 -17.897 1.00 94.94 190 VAL A C 1
ATOM 1477 O O . VAL A 1 190 ? 6.969 9.238 -19.000 1.00 94.94 190 VAL A O 1
ATOM 1480 N N . ARG A 1 191 ? 5.846 7.715 -17.785 1.00 96.44 191 ARG A N 1
ATOM 1481 C CA . ARG A 1 191 ? 5.301 6.967 -18.926 1.00 96.44 191 ARG A CA 1
ATOM 1482 C C . ARG A 1 191 ? 3.839 6.614 -18.721 1.00 96.44 191 ARG A C 1
ATOM 1484 O O . ARG A 1 191 ? 3.430 6.236 -17.634 1.00 96.44 191 ARG A O 1
ATOM 1491 N N . GLU A 1 192 ? 3.077 6.685 -19.804 1.00 96.12 192 GLU A N 1
ATOM 1492 C CA . GLU A 1 192 ? 1.697 6.211 -19.848 1.00 96.12 192 GLU A CA 1
ATOM 1493 C C . GLU A 1 192 ? 1.665 4.756 -20.336 1.00 96.12 192 GLU A C 1
ATOM 1495 O O . GLU A 1 192 ? 2.259 4.431 -21.369 1.00 96.12 192 GLU A O 1
ATOM 1500 N N . ILE A 1 193 ? 0.972 3.886 -19.600 1.00 93.75 193 ILE A N 1
ATOM 1501 C CA . ILE A 1 193 ? 0.662 2.509 -19.998 1.00 93.75 193 ILE A CA 1
ATOM 1502 C C . ILE A 1 193 ? -0.830 2.298 -19.766 1.00 93.75 193 ILE A C 1
ATOM 1504 O O . ILE A 1 193 ? -1.314 2.494 -18.654 1.00 93.75 193 ILE A O 1
ATOM 1508 N N . ASP A 1 194 ? -1.552 1.916 -20.820 1.00 90.81 194 ASP A N 1
ATOM 1509 C CA . ASP A 1 194 ? -2.988 1.611 -20.774 1.00 90.81 194 ASP A CA 1
ATOM 1510 C C . ASP A 1 194 ? -3.845 2.700 -20.091 1.00 90.81 194 ASP A C 1
ATOM 1512 O O . ASP A 1 194 ? -4.812 2.405 -19.393 1.00 90.81 194 ASP A O 1
ATOM 1516 N N . GLY A 1 195 ? -3.492 3.974 -20.301 1.00 92.69 195 GLY A N 1
ATOM 1517 C CA . GLY A 1 195 ? -4.202 5.129 -19.739 1.00 92.69 195 GLY A CA 1
ATOM 1518 C C . GLY A 1 195 ? -3.801 5.514 -18.310 1.00 92.69 195 GLY A C 1
ATOM 1519 O O . GLY A 1 195 ? -4.384 6.442 -17.759 1.00 92.69 195 GLY A O 1
ATOM 1520 N N . VAL A 1 196 ? -2.816 4.837 -17.708 1.00 96.31 196 VAL A N 1
ATOM 1521 C CA . VAL A 1 196 ? -2.264 5.171 -16.385 1.00 96.31 196 VAL A CA 1
ATOM 1522 C C . VAL A 1 196 ? -0.867 5.763 -16.535 1.00 96.31 196 VAL A C 1
ATOM 1524 O O . VAL A 1 196 ? -0.013 5.189 -17.213 1.00 96.31 196 VAL A O 1
ATOM 1527 N N . PHE A 1 197 ? -0.615 6.888 -15.868 1.00 97.56 197 PHE A N 1
ATOM 1528 C CA . PHE A 1 197 ? 0.698 7.523 -15.810 1.00 97.56 197 PHE A CA 1
ATOM 1529 C C . PHE A 1 197 ? 1.511 6.961 -14.646 1.00 97.56 197 PHE A C 1
ATOM 1531 O O . PHE A 1 197 ? 1.062 6.952 -13.505 1.00 97.56 197 PHE A O 1
ATOM 1538 N N . PHE A 1 198 ? 2.728 6.517 -14.925 1.00 96.69 198 PHE A N 1
ATOM 1539 C CA . PHE A 1 198 ? 3.660 5.999 -13.934 1.00 96.69 198 PHE A CA 1
ATOM 1540 C C . PHE A 1 198 ? 4.898 6.876 -13.886 1.00 96.69 198 PHE A C 1
ATOM 1542 O O . PHE A 1 198 ? 5.455 7.203 -14.935 1.00 96.69 198 PHE A O 1
ATOM 1549 N N . ASP A 1 199 ? 5.322 7.230 -12.681 1.00 93.94 199 ASP A N 1
ATOM 1550 C CA . ASP A 1 199 ? 6.591 7.891 -12.426 1.00 93.94 199 ASP A CA 1
ATOM 1551 C C . ASP A 1 199 ? 7.695 6.839 -12.317 1.00 93.94 199 ASP A C 1
ATOM 1553 O O . ASP A 1 199 ? 7.799 6.094 -11.336 1.00 93.94 199 ASP A O 1
ATOM 1557 N N . GLY A 1 200 ? 8.445 6.699 -13.408 1.00 93.12 200 GLY A N 1
ATOM 1558 C CA . GLY A 1 200 ? 9.387 5.612 -13.586 1.00 93.12 200 GLY A CA 1
ATOM 1559 C C . GLY A 1 200 ? 8.728 4.244 -13.789 1.00 93.12 200 GLY A C 1
ATOM 1560 O O . GLY A 1 200 ? 7.570 3.993 -13.455 1.00 93.12 200 GLY A O 1
ATOM 1561 N N . LEU A 1 201 ? 9.488 3.321 -14.376 1.00 94.94 201 LEU A N 1
ATOM 1562 C CA . LEU A 1 201 ? 9.037 1.961 -14.653 1.00 94.94 201 LEU A CA 1
ATOM 1563 C C . LEU A 1 201 ? 10.118 0.946 -14.320 1.00 94.94 201 LEU A C 1
ATOM 1565 O O . LEU A 1 201 ? 11.275 1.083 -14.722 1.00 94.94 201 LEU A O 1
ATOM 1569 N N . SER A 1 202 ? 9.685 -0.147 -13.711 1.00 95.00 202 SER A N 1
ATOM 1570 C CA . SER A 1 202 ? 10.420 -1.394 -13.586 1.00 95.00 202 SER A CA 1
ATOM 1571 C C . SER A 1 202 ? 9.895 -2.425 -14.579 1.00 95.00 202 SER A C 1
ATOM 1573 O O . SER A 1 202 ? 8.722 -2.440 -14.956 1.00 95.00 202 SER A O 1
ATOM 1575 N N . ARG A 1 203 ? 10.766 -3.339 -14.997 1.00 95.50 203 ARG A N 1
ATOM 1576 C CA . ARG A 1 203 ? 10.371 -4.512 -15.762 1.00 95.50 203 ARG A CA 1
ATOM 1577 C C . ARG A 1 203 ? 9.684 -5.501 -14.833 1.00 95.50 203 ARG A C 1
ATOM 1579 O O . ARG A 1 203 ? 10.346 -6.123 -14.006 1.00 95.50 203 ARG A O 1
ATOM 1586 N N . LEU A 1 204 ? 8.379 -5.653 -15.025 1.00 95.94 204 LEU A N 1
ATOM 1587 C CA . LEU A 1 204 ? 7.568 -6.706 -14.430 1.00 95.94 204 LEU A CA 1
ATOM 1588 C C . LEU A 1 204 ? 7.418 -7.847 -15.443 1.00 95.94 204 LEU A C 1
ATOM 1590 O O . LEU A 1 204 ? 6.859 -7.660 -16.523 1.00 95.94 204 LEU A O 1
ATOM 1594 N N . VAL A 1 205 ? 7.950 -9.018 -15.111 1.00 96.06 205 VAL A N 1
ATOM 1595 C CA . VAL A 1 205 ? 7.707 -10.263 -15.844 1.00 96.06 205 VAL A CA 1
ATOM 1596 C C . VAL A 1 205 ? 6.437 -10.893 -15.293 1.00 96.06 205 VAL A C 1
ATOM 1598 O O . VAL A 1 205 ? 6.317 -11.052 -14.082 1.00 96.06 205 VAL A O 1
ATOM 1601 N N . GLY A 1 206 ? 5.511 -11.252 -16.181 1.00 93.06 206 GLY A N 1
ATOM 1602 C CA . GLY A 1 206 ? 4.148 -11.652 -15.823 1.00 93.06 206 GLY A CA 1
ATOM 1603 C C . GLY A 1 206 ? 3.132 -10.569 -16.194 1.00 93.06 206 GLY A C 1
ATOM 1604 O O . GLY A 1 206 ? 3.466 -9.610 -16.889 1.00 93.06 206 GLY A O 1
ATOM 1605 N N . GLU A 1 207 ? 1.879 -10.744 -15.783 1.00 91.25 207 GLU A N 1
ATOM 1606 C CA . GLU A 1 207 ? 0.804 -9.791 -16.075 1.00 91.25 207 GLU A CA 1
ATOM 1607 C C . GLU A 1 207 ? 0.724 -8.738 -14.955 1.00 91.25 207 GLU A C 1
ATOM 1609 O O . GLU A 1 207 ? 0.642 -9.068 -13.776 1.00 91.25 207 GLU A O 1
ATOM 1614 N N . SER A 1 208 ? 0.764 -7.446 -15.271 1.00 92.69 208 SER A N 1
ATOM 1615 C CA . SER A 1 208 ? 0.411 -6.431 -14.268 1.00 92.69 208 SER A CA 1
ATOM 1616 C C . SER A 1 208 ? -1.088 -6.498 -13.992 1.00 92.69 208 SER A C 1
ATOM 1618 O O . SER A 1 208 ? -1.872 -6.586 -14.936 1.00 92.69 208 SER A O 1
ATOM 1620 N N . GLY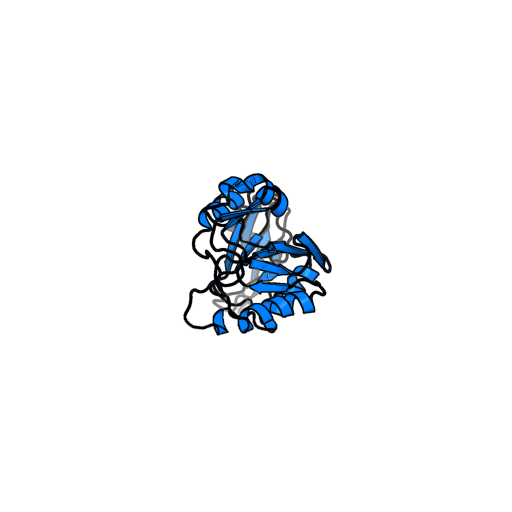 A 1 209 ? -1.510 -6.412 -12.733 1.00 94.00 209 GLY A N 1
ATOM 1621 C CA . GLY A 1 209 ? -2.931 -6.494 -12.410 1.00 94.00 209 GLY A CA 1
ATOM 1622 C C . GLY A 1 209 ? -3.222 -7.004 -11.008 1.00 94.00 209 GLY A C 1
ATOM 1623 O O . GLY A 1 209 ? -2.400 -6.877 -10.101 1.00 94.00 209 GLY A O 1
ATOM 1624 N N . ARG A 1 210 ? -4.430 -7.547 -10.844 1.00 96.94 210 ARG A N 1
ATOM 1625 C CA . ARG A 1 210 ? -4.985 -8.009 -9.568 1.00 96.94 210 ARG A CA 1
ATOM 1626 C C . ARG A 1 210 ? -4.862 -9.524 -9.432 1.00 96.94 210 ARG A C 1
ATOM 1628 O O . ARG A 1 210 ? -5.255 -10.267 -10.329 1.00 96.94 210 ARG A O 1
ATOM 1635 N N . TYR A 1 211 ? -4.393 -9.962 -8.274 1.00 98.00 211 TYR A N 1
ATOM 1636 C CA . TYR A 1 211 ? -4.135 -11.352 -7.924 1.00 98.00 211 TYR A CA 1
ATOM 1637 C C . TYR A 1 211 ? -4.868 -11.699 -6.624 1.00 98.00 211 TYR A C 1
ATOM 1639 O O . TYR A 1 211 ? -4.417 -11.301 -5.549 1.00 98.00 211 TYR A O 1
ATOM 1647 N N . PRO A 1 212 ? -6.000 -12.423 -6.685 1.00 97.25 212 PRO A N 1
ATOM 1648 C CA . PRO A 1 212 ? -6.713 -12.851 -5.484 1.00 97.25 212 PRO A CA 1
ATOM 1649 C C . PRO A 1 212 ? -5.860 -13.800 -4.633 1.00 97.25 212 PRO A C 1
ATOM 1651 O O . PRO A 1 212 ? -5.290 -14.756 -5.162 1.00 97.25 212 PRO A O 1
ATOM 1654 N N . LEU A 1 213 ? -5.821 -13.578 -3.317 1.00 96.44 213 LEU A N 1
ATOM 1655 C CA . LEU A 1 213 ? -5.104 -14.438 -2.37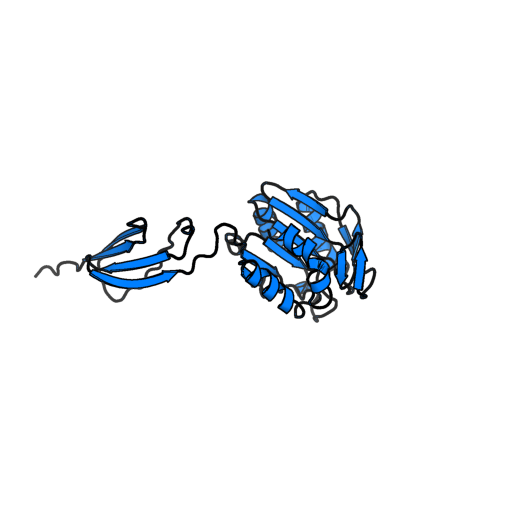4 1.00 96.44 213 LEU A CA 1
ATOM 1656 C C . LEU A 1 213 ? -5.849 -14.509 -1.036 1.00 96.44 213 LEU A C 1
ATOM 1658 O O . LEU A 1 213 ? -6.054 -13.502 -0.365 1.00 96.44 213 LEU A O 1
ATOM 1662 N N . GLY A 1 214 ? -6.244 -15.718 -0.630 1.00 95.25 214 GLY A N 1
ATOM 1663 C CA . GLY A 1 214 ? -7.054 -15.913 0.574 1.00 95.25 214 GLY A CA 1
ATOM 1664 C C . GLY A 1 214 ? -8.363 -15.124 0.499 1.00 95.25 214 GLY A C 1
ATOM 1665 O O . GLY A 1 214 ? -9.175 -15.360 -0.397 1.00 95.25 214 GLY A O 1
ATOM 1666 N N . ARG A 1 215 ? -8.580 -14.211 1.454 1.00 96.06 215 ARG A N 1
ATOM 1667 C CA . ARG A 1 215 ? -9.729 -13.289 1.472 1.00 96.06 215 ARG A CA 1
ATOM 1668 C C . ARG A 1 215 ? -9.430 -11.918 0.853 1.00 96.06 215 ARG A C 1
ATOM 1670 O O . ARG A 1 215 ? -10.361 -11.125 0.738 1.00 96.06 215 ARG A O 1
ATOM 1677 N N . GLY A 1 216 ? -8.174 -11.633 0.515 1.00 97.62 216 GLY A N 1
ATOM 1678 C CA . GLY A 1 216 ? -7.711 -10.345 0.004 1.00 97.62 216 GLY A CA 1
ATOM 1679 C C . GLY A 1 216 ? -7.187 -10.418 -1.428 1.00 97.62 216 GLY A C 1
ATOM 1680 O O . GLY A 1 216 ? -7.500 -11.341 -2.190 1.00 97.62 216 GLY A O 1
ATOM 1681 N N . GLU A 1 217 ? -6.381 -9.426 -1.804 1.00 98.12 217 GLU A N 1
ATOM 1682 C CA . GLU A 1 217 ? -5.759 -9.350 -3.128 1.00 98.12 217 GLU A CA 1
ATOM 1683 C C . GLU A 1 217 ? -4.378 -8.680 -3.099 1.00 98.12 217 GLU A C 1
ATOM 1685 O O . GLU A 1 217 ? -4.071 -7.851 -2.240 1.00 98.1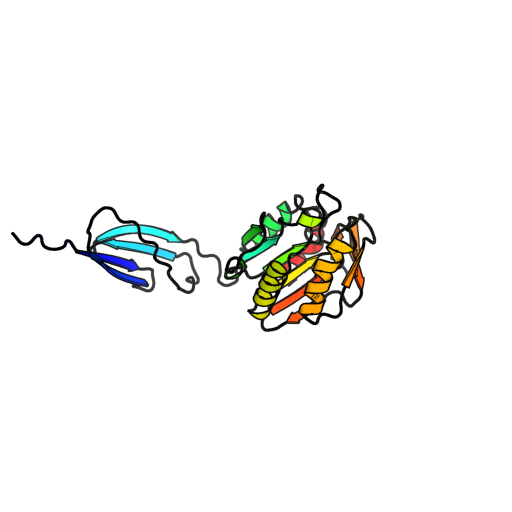2 217 GLU A O 1
ATOM 1690 N N . VAL A 1 218 ? -3.550 -9.038 -4.079 1.00 98.56 218 VAL A N 1
ATOM 1691 C CA . VAL A 1 218 ? -2.289 -8.368 -4.403 1.00 98.56 218 VAL A CA 1
ATOM 1692 C C . VAL A 1 218 ? -2.447 -7.653 -5.741 1.00 98.56 218 VAL A C 1
ATOM 1694 O O . VAL A 1 218 ? -2.905 -8.242 -6.717 1.00 98.56 218 VAL A O 1
ATOM 1697 N N . ILE A 1 219 ? -2.050 -6.390 -5.808 1.00 98.38 219 ILE A N 1
ATOM 1698 C CA . ILE A 1 219 ? -2.085 -5.561 -7.010 1.00 98.38 219 ILE A CA 1
ATOM 1699 C C . ILE A 1 219 ? -0.648 -5.229 -7.389 1.00 98.38 219 ILE A C 1
ATOM 1701 O O . ILE A 1 219 ? 0.076 -4.607 -6.612 1.00 98.38 219 ILE A O 1
ATOM 1705 N N . LEU A 1 220 ? -0.235 -5.652 -8.582 1.00 98.25 220 LEU A N 1
ATOM 1706 C CA . LEU A 1 220 ? 1.115 -5.432 -9.096 1.00 98.25 220 LEU A CA 1
ATOM 1707 C C . LEU A 1 220 ? 1.098 -4.375 -10.187 1.00 98.25 220 LEU A C 1
ATOM 1709 O O . LEU A 1 220 ? 0.445 -4.550 -11.220 1.00 98.25 220 LEU A O 1
ATOM 1713 N N . LEU A 1 221 ? 1.849 -3.300 -9.964 1.00 97.44 221 LEU A N 1
ATOM 1714 C CA . LEU A 1 221 ? 1.986 -2.193 -10.900 1.00 97.44 221 LEU A CA 1
ATOM 1715 C C . LEU A 1 221 ? 3.439 -2.086 -11.390 1.00 97.44 221 LEU A C 1
ATOM 1717 O O . LEU A 1 221 ? 4.371 -2.250 -10.594 1.00 97.44 221 LEU A O 1
ATOM 1721 N N . PRO A 1 222 ? 3.663 -1.825 -12.692 1.00 96.25 222 PRO A N 1
ATOM 1722 C CA . PRO A 1 222 ? 5.006 -1.783 -13.271 1.00 96.25 222 PRO A CA 1
ATOM 1723 C C . PRO A 1 222 ? 5.797 -0.527 -12.873 1.00 96.25 222 PRO A C 1
ATOM 1725 O O . PRO A 1 222 ? 7.020 -0.529 -12.966 1.00 96.25 222 PRO A O 1
ATOM 1728 N N . GLY A 1 223 ? 5.128 0.523 -12.403 1.00 95.75 223 GLY A N 1
ATOM 1729 C CA . GLY A 1 223 ? 5.732 1.751 -11.887 1.00 95.75 223 GLY A CA 1
ATOM 1730 C C . GLY A 1 223 ? 4.886 2.349 -10.772 1.00 95.75 223 GLY A C 1
ATOM 1731 O O . GLY A 1 223 ? 3.938 1.705 -10.311 1.00 95.75 223 GLY A O 1
ATOM 1732 N N . ASP A 1 224 ? 5.207 3.573 -10.364 1.00 95.19 224 ASP A N 1
ATOM 1733 C CA . ASP A 1 224 ? 4.530 4.268 -9.271 1.00 95.19 224 ASP A CA 1
ATOM 1734 C C . ASP A 1 224 ? 3.523 5.304 -9.800 1.00 95.19 224 ASP A C 1
ATOM 1736 O O . ASP A 1 224 ? 3.926 6.347 -10.310 1.00 95.19 224 ASP A O 1
ATOM 1740 N N . PRO A 1 225 ? 2.204 5.050 -9.721 1.00 96.12 225 PRO A N 1
ATOM 1741 C CA . PRO A 1 225 ? 1.194 6.000 -10.188 1.00 96.12 225 PRO A CA 1
ATOM 1742 C C . PRO A 1 225 ? 0.773 7.003 -9.104 1.00 96.12 225 PRO A C 1
ATOM 1744 O O . PRO A 1 225 ? -0.169 7.773 -9.308 1.00 96.12 225 PRO A O 1
ATOM 1747 N N . PHE A 1 226 ? 1.397 6.947 -7.925 1.00 95.50 226 PHE A N 1
ATOM 1748 C CA . PHE A 1 226 ? 0.950 7.670 -6.738 1.00 95.50 226 PHE A CA 1
ATOM 1749 C C . PHE A 1 226 ? 1.863 8.837 -6.353 1.00 95.50 226 PHE A C 1
ATOM 1751 O O . PHE A 1 226 ? 1.633 9.447 -5.305 1.00 95.50 226 PHE A O 1
ATOM 1758 N N . THR A 1 227 ? 2.899 9.125 -7.147 1.00 94.25 227 THR A N 1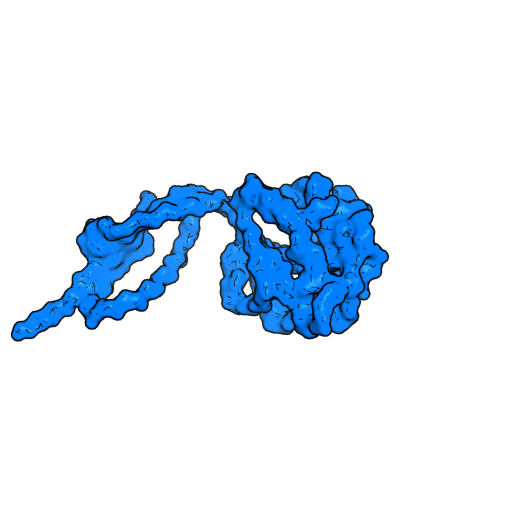
ATOM 1759 C CA . THR A 1 227 ? 3.780 10.266 -6.887 1.00 94.25 227 THR A CA 1
ATOM 1760 C C . THR A 1 227 ? 3.089 11.580 -7.238 1.00 94.25 227 THR A C 1
ATOM 1762 O O . THR A 1 227 ? 2.163 11.630 -8.056 1.00 94.25 227 THR A O 1
ATOM 1765 N N . ASP A 1 228 ? 3.542 12.666 -6.616 1.00 94.12 228 ASP A N 1
ATOM 1766 C CA . ASP A 1 228 ? 2.986 14.006 -6.802 1.00 94.12 228 ASP A CA 1
ATOM 1767 C C . ASP A 1 228 ? 3.077 14.486 -8.267 1.00 94.12 228 ASP A C 1
ATOM 1769 O O . ASP A 1 228 ? 2.296 15.356 -8.670 1.00 94.12 228 ASP A O 1
ATOM 1773 N N . ASP A 1 229 ? 3.970 13.901 -9.069 1.00 93.06 229 ASP A N 1
ATOM 1774 C CA . ASP A 1 229 ? 4.179 14.239 -10.479 1.00 93.06 229 ASP A CA 1
ATOM 1775 C C . ASP A 1 229 ? 3.111 13.653 -11.411 1.00 93.06 229 ASP A C 1
ATOM 1777 O O . ASP A 1 229 ? 2.784 14.263 -12.432 1.00 93.06 229 ASP A O 1
ATOM 1781 N N . VAL A 1 230 ? 2.528 12.501 -11.064 1.00 95.44 230 VAL A N 1
ATOM 1782 C CA . VAL A 1 230 ? 1.603 11.773 -11.954 1.00 95.44 230 VAL A CA 1
ATOM 1783 C C . VAL A 1 230 ? 0.189 11.636 -11.406 1.00 95.44 230 VAL A C 1
ATOM 1785 O O . VAL A 1 230 ? -0.751 11.482 -12.186 1.00 95.44 230 VAL A O 1
ATOM 1788 N N . ILE A 1 231 ? 0.001 11.737 -10.088 1.00 95.25 231 ILE A N 1
ATOM 1789 C CA . ILE A 1 231 ? -1.274 11.406 -9.440 1.00 95.25 231 ILE A CA 1
ATOM 1790 C C . ILE A 1 231 ? -2.462 12.248 -9.923 1.00 95.25 231 ILE A C 1
ATOM 1792 O O . ILE A 1 231 ? -3.559 11.713 -10.069 1.00 95.25 231 ILE A O 1
ATOM 1796 N N . ASP A 1 232 ? -2.249 13.523 -10.264 1.00 94.38 232 ASP A N 1
ATOM 1797 C CA . ASP A 1 232 ? -3.309 14.400 -10.790 1.00 94.38 232 ASP A CA 1
ATOM 1798 C C . ASP A 1 232 ? -3.881 13.887 -12.127 1.00 94.38 232 ASP A C 1
ATOM 1800 O O . ASP A 1 232 ? -5.017 14.199 -12.482 1.00 94.38 232 ASP A O 1
ATOM 1804 N N . SER A 1 233 ? -3.108 13.080 -12.864 1.00 96.25 233 SER A N 1
ATOM 1805 C CA . SER A 1 233 ? -3.533 12.441 -14.118 1.00 96.25 233 SER A CA 1
ATOM 1806 C C . SER A 1 233 ? -4.168 11.060 -13.902 1.00 96.25 233 SER A C 1
ATOM 1808 O O . SER A 1 233 ? -4.738 10.506 -14.836 1.00 96.25 233 SER A O 1
ATOM 1810 N N . ASN A 1 234 ? -4.110 10.518 -12.680 1.00 96.62 234 ASN A N 1
ATOM 1811 C CA . ASN A 1 234 ? -4.512 9.149 -12.340 1.00 96.62 234 ASN A CA 1
ATOM 1812 C C . ASN A 1 234 ? -5.789 9.073 -11.486 1.00 96.62 234 ASN A C 1
ATOM 1814 O O . ASN A 1 234 ? -6.025 8.061 -10.827 1.00 96.62 234 ASN A O 1
ATOM 1818 N N . GLY A 1 235 ? -6.633 10.111 -11.486 1.00 93.19 235 GLY A N 1
ATOM 1819 C CA . GLY A 1 235 ? -7.837 10.170 -10.642 1.00 93.19 235 GLY A CA 1
ATOM 1820 C C . GLY A 1 235 ? -8.753 8.944 -10.764 1.00 93.19 235 GLY A C 1
ATOM 1821 O O . GLY A 1 235 ? -9.185 8.399 -9.753 1.00 93.19 235 GLY A O 1
ATOM 1822 N N . GLU A 1 236 ? -8.969 8.433 -11.982 1.00 93.06 236 GLU A N 1
ATOM 1823 C CA . GLU A 1 236 ? -9.784 7.225 -12.200 1.00 93.06 236 GLU A CA 1
ATOM 1824 C C . GLU A 1 236 ? -9.181 5.972 -11.545 1.00 93.06 236 GLU A C 1
ATOM 1826 O O . GLU A 1 236 ? -9.914 5.124 -11.035 1.00 93.06 236 GLU A O 1
ATOM 1831 N N . LEU A 1 237 ? -7.848 5.854 -11.524 1.00 94.56 237 LEU A N 1
ATOM 1832 C CA . LEU A 1 237 ? -7.161 4.754 -10.853 1.00 94.56 237 LEU A CA 1
ATOM 1833 C C . LEU A 1 237 ? -7.284 4.878 -9.331 1.00 94.56 237 LEU A C 1
ATOM 1835 O O . LEU A 1 237 ? -7.532 3.874 -8.667 1.00 94.56 237 LEU A O 1
ATOM 1839 N N . ILE A 1 238 ? -7.127 6.086 -8.782 1.00 93.94 238 ILE A N 1
ATOM 1840 C CA . ILE A 1 238 ? -7.299 6.341 -7.344 1.00 93.94 238 ILE A CA 1
ATOM 1841 C C . ILE A 1 238 ? -8.714 5.944 -6.911 1.00 93.94 238 ILE A C 1
ATOM 1843 O O . ILE A 1 238 ? -8.874 5.155 -5.980 1.00 93.94 238 ILE A O 1
ATOM 1847 N N . ASP A 1 239 ? -9.729 6.384 -7.651 1.00 90.88 239 ASP A N 1
ATOM 1848 C CA . ASP A 1 239 ? -11.114 5.990 -7.399 1.00 90.88 239 ASP A CA 1
ATOM 1849 C C . ASP A 1 239 ? -11.304 4.470 -7.508 1.00 90.88 239 ASP A C 1
ATOM 1851 O O . ASP A 1 239 ? -12.011 3.872 -6.705 1.00 90.88 239 ASP A O 1
ATOM 1855 N N . LEU A 1 240 ? -10.676 3.802 -8.477 1.00 91.25 240 LEU A N 1
ATOM 1856 C CA . LEU A 1 240 ? -10.812 2.353 -8.642 1.00 91.25 240 LEU A CA 1
ATOM 1857 C C . LEU A 1 240 ? -10.154 1.548 -7.509 1.00 91.25 240 LEU A C 1
ATOM 1859 O O . LEU A 1 240 ? -10.617 0.450 -7.187 1.00 91.25 240 LEU A O 1
ATOM 1863 N N . LEU A 1 241 ? -9.043 2.040 -6.962 1.00 93.00 241 LEU A N 1
ATOM 1864 C CA . LEU A 1 241 ? -8.249 1.326 -5.962 1.00 93.00 241 LEU A CA 1
ATOM 1865 C C . LEU A 1 241 ? -8.728 1.558 -4.528 1.00 93.00 241 LEU A C 1
ATOM 1867 O O . LEU A 1 241 ? -8.492 0.694 -3.686 1.00 93.00 241 LEU A O 1
ATOM 1871 N N . PHE A 1 242 ? -9.380 2.689 -4.248 1.00 91.00 242 PHE A N 1
ATOM 1872 C CA . PHE A 1 242 ? -9.703 3.090 -2.875 1.00 91.00 242 PHE A CA 1
ATOM 1873 C C . PHE A 1 242 ? -11.199 3.289 -2.588 1.00 91.00 242 PHE A C 1
ATOM 1875 O O . PHE A 1 242 ? -11.546 3.646 -1.470 1.00 91.00 242 PHE A O 1
ATOM 1882 N N . LYS A 1 243 ? -12.095 3.043 -3.545 1.00 77.12 243 LYS A N 1
ATOM 1883 C CA . LYS A 1 243 ? -13.548 3.213 -3.361 1.00 77.12 243 LYS A CA 1
ATOM 1884 C C . LYS A 1 243 ? -14.236 2.139 -2.519 1.00 77.12 243 LYS A C 1
ATOM 1886 O O . LYS A 1 243 ? -13.830 0.960 -2.586 1.00 77.12 243 LYS A O 1
#

Organism: NCBI:txid1184387

pLDDT: mean 87.26, std 11.62, range [43.84, 98.56]

Secondary structure (DSSP, 8-state):
------EEEEEEEETTEEEEEEEEE--SS---------PPPSS-EEEEEEETTEEEEEEEE----TT--EEEEE-TT-BTTTT--HHHHHHHHHTT-EEEEE-S---TTTTTT-SEEEEEPB-S-SS-HHHHSPPHHHHHHHHHHHHTTPEEEEE--SS---HHHHHHHHHHHHHTT---EEEEEEEEEEEEETTEEEEEEEEEES--EEEEETTEEEEEESEES-STTTGGG-HHHHHHHH-

Radius of gyration: 22.88 Å; chains: 1; bounding box: 50×33×83 Å

Sequence (243 aa):
VEQGEASSLLQITNSRGEIHSEIVTLQGFESKIINLRREVEEYDGELSFFLDSILYSVLKLNIRSASSLNILLDRSHVNFASNERTKLQTSLEDMGHKLLAADRIFKAGELDTINVLLLPLPGAGGSFERLKMLMPQQALIIKEFVEDGGTLIITGTGEEISEEVLSTYNMLLEDMGIACSYEGRITEEVREIDGVFFDGLSRLVGESGRYPLGRGEVILLPGDPFTDDVIDSNGELIDLLFK